Protein AF-A0A831X020-F1 (afdb_monomer_lite)

Radius of gyration: 27.7 Å; chains: 1; bounding box: 84×48×74 Å

Structure (mmCIF, N/CA/C/O backbone):
data_AF-A0A831X020-F1
#
_entry.id   AF-A0A831X020-F1
#
loop_
_atom_site.group_PDB
_atom_site.id
_atom_site.type_symbol
_atom_site.label_atom_id
_atom_site.label_alt_id
_atom_site.label_comp_id
_atom_site.label_asym_id
_atom_site.label_entity_id
_atom_site.label_seq_id
_atom_site.pdbx_PDB_ins_code
_atom_site.Cartn_x
_atom_site.Cartn_y
_atom_site.Cartn_z
_atom_site.occupancy
_atom_site.B_iso_or_equiv
_atom_site.auth_seq_id
_atom_site.auth_comp_id
_atom_site.auth_asym_id
_atom_site.auth_atom_id
_atom_site.pdbx_PDB_model_num
ATOM 1 N N . MET A 1 1 ? 15.627 27.349 -3.767 1.00 33.94 1 MET A N 1
ATOM 2 C CA . MET A 1 1 ? 16.860 27.494 -2.961 1.00 33.94 1 MET A CA 1
ATOM 3 C C . MET A 1 1 ? 17.951 26.598 -3.534 1.00 33.94 1 MET A C 1
ATOM 5 O O . MET A 1 1 ? 17.640 25.506 -3.990 1.00 33.94 1 MET A O 1
ATOM 9 N N . ALA A 1 2 ? 19.182 27.106 -3.608 1.00 33.66 2 ALA A N 1
ATOM 10 C CA . ALA A 1 2 ? 20.293 26.550 -4.383 1.00 33.66 2 ALA A CA 1
ATOM 11 C C . ALA A 1 2 ? 20.672 25.108 -3.985 1.00 33.66 2 ALA A C 1
ATOM 13 O O . ALA A 1 2 ? 20.919 24.817 -2.816 1.00 33.66 2 ALA A O 1
ATOM 14 N N . GLY A 1 3 ? 20.733 24.211 -4.975 1.00 35.84 3 GLY A N 1
ATOM 15 C CA . GLY A 1 3 ? 21.127 22.814 -4.793 1.00 35.84 3 GLY A CA 1
ATOM 16 C C . GLY A 1 3 ? 22.596 22.669 -4.391 1.00 35.84 3 GLY A C 1
ATOM 17 O O . GLY A 1 3 ? 23.482 23.310 -4.956 1.00 35.84 3 GLY A O 1
ATOM 18 N N . LEU A 1 4 ? 22.865 21.801 -3.416 1.00 38.69 4 LEU A N 1
ATOM 19 C CA . LEU A 1 4 ? 24.222 21.463 -2.989 1.00 38.69 4 LEU A CA 1
ATOM 20 C C . LEU A 1 4 ? 25.012 20.798 -4.140 1.00 38.69 4 LEU A C 1
ATOM 22 O O . LEU A 1 4 ? 24.496 19.898 -4.807 1.00 38.69 4 LEU A O 1
ATOM 26 N N . PRO A 1 5 ? 26.281 21.184 -4.376 1.00 44.09 5 PRO A N 1
ATOM 27 C CA . PRO A 1 5 ? 27.074 20.645 -5.474 1.00 44.09 5 PRO A CA 1
ATOM 28 C C . PRO A 1 5 ? 27.390 19.153 -5.281 1.00 44.09 5 PRO A C 1
ATOM 30 O O . PRO A 1 5 ? 27.723 18.695 -4.185 1.00 44.09 5 PRO A O 1
ATOM 33 N N . ARG A 1 6 ? 27.357 18.403 -6.394 1.00 44.34 6 ARG A N 1
ATOM 34 C CA . ARG A 1 6 ? 27.583 16.942 -6.522 1.00 44.34 6 ARG A CA 1
ATOM 35 C C . ARG A 1 6 ? 28.811 16.397 -5.770 1.00 44.34 6 ARG A C 1
ATOM 37 O O . ARG A 1 6 ? 28.855 15.215 -5.433 1.00 44.34 6 ARG A O 1
ATOM 44 N N . SER A 1 7 ? 29.809 17.239 -5.503 1.00 42.72 7 SER A N 1
ATOM 45 C CA . SER A 1 7 ? 31.023 16.898 -4.753 1.00 42.72 7 SER A CA 1
ATOM 46 C C . SER A 1 7 ? 30.762 16.609 -3.270 1.00 42.72 7 SER A C 1
ATOM 48 O O . SER A 1 7 ? 31.423 15.739 -2.703 1.00 42.72 7 SER A O 1
ATOM 50 N N . ARG A 1 8 ? 29.768 17.264 -2.652 1.00 47.06 8 ARG A N 1
ATOM 51 C CA . ARG A 1 8 ? 29.415 17.058 -1.236 1.00 47.06 8 ARG A CA 1
ATOM 52 C C . ARG A 1 8 ? 28.644 15.752 -1.002 1.00 47.06 8 ARG A C 1
ATOM 54 O O . ARG A 1 8 ? 28.848 15.105 0.019 1.00 47.06 8 ARG A O 1
ATOM 61 N N . PHE A 1 9 ? 27.869 15.292 -1.987 1.00 47.31 9 PHE A N 1
ATOM 62 C CA . PHE A 1 9 ? 27.127 14.024 -1.922 1.00 47.31 9 PHE A CA 1
ATOM 63 C C . PHE A 1 9 ? 28.049 12.796 -1.967 1.00 47.31 9 PHE A C 1
ATOM 65 O O . PHE A 1 9 ? 27.901 11.856 -1.190 1.00 47.31 9 PHE A O 1
ATOM 72 N N . ALA A 1 10 ? 29.070 12.827 -2.830 1.00 46.69 10 ALA A N 1
ATOM 73 C CA . ALA A 1 10 ? 30.072 11.763 -2.891 1.00 46.69 10 ALA A CA 1
ATOM 74 C C . ALA A 1 10 ? 30.892 11.658 -1.593 1.00 46.69 10 ALA A C 1
ATOM 76 O O . ALA A 1 10 ? 31.359 10.572 -1.250 1.00 46.69 10 ALA A O 1
ATOM 77 N N . LEU A 1 11 ? 31.065 12.772 -0.874 1.00 48.00 11 LEU A N 1
ATOM 78 C CA . LEU A 1 11 ? 31.743 12.806 0.418 1.00 48.00 11 LEU A CA 1
ATOM 79 C C . LEU A 1 11 ? 30.848 12.246 1.535 1.00 48.00 11 LEU A C 1
ATOM 81 O O . LEU A 1 11 ? 31.307 11.386 2.283 1.00 48.00 11 LEU A O 1
ATOM 85 N N . ALA A 1 12 ? 29.570 12.639 1.579 1.00 50.16 12 ALA A N 1
ATOM 86 C CA . ALA A 1 12 ? 28.593 12.131 2.545 1.00 50.16 12 ALA A CA 1
ATOM 87 C C . ALA A 1 12 ? 28.348 10.617 2.389 1.00 50.16 12 ALA A C 1
ATOM 89 O O . ALA A 1 12 ? 28.418 9.876 3.366 1.00 50.16 12 ALA A O 1
ATOM 90 N N . ALA A 1 13 ? 28.191 10.122 1.156 1.00 46.66 13 ALA A N 1
ATOM 91 C CA . ALA A 1 13 ? 28.043 8.690 0.879 1.00 46.66 13 ALA A CA 1
ATOM 92 C C . ALA A 1 13 ? 29.302 7.879 1.251 1.00 46.66 13 ALA A C 1
ATOM 94 O O . ALA A 1 13 ? 29.206 6.751 1.732 1.00 46.66 13 ALA A O 1
ATOM 95 N N . ARG A 1 14 ? 30.503 8.458 1.084 1.00 46.81 14 ARG A N 1
ATOM 96 C CA . ARG A 1 14 ? 31.767 7.839 1.526 1.00 46.81 14 ARG A CA 1
ATOM 97 C C . ARG A 1 14 ? 31.909 7.819 3.046 1.00 46.81 14 ARG A C 1
ATOM 99 O O . ARG A 1 14 ? 32.463 6.861 3.578 1.00 46.81 14 ARG A O 1
ATOM 106 N N . GLN A 1 15 ? 31.446 8.861 3.731 1.00 51.38 15 GLN A N 1
ATOM 107 C CA . GLN A 1 15 ? 31.464 8.938 5.192 1.00 51.38 15 GLN A CA 1
ATOM 108 C C . GLN A 1 15 ? 30.442 7.974 5.812 1.00 51.38 15 GLN A C 1
ATOM 110 O O . GLN A 1 15 ? 30.778 7.288 6.774 1.00 51.38 15 GLN A O 1
ATOM 115 N N . ALA A 1 16 ? 29.258 7.834 5.206 1.00 49.25 16 ALA A N 1
ATOM 116 C CA . ALA A 1 16 ? 28.254 6.846 5.595 1.00 49.25 16 ALA A CA 1
ATOM 117 C C . ALA A 1 16 ? 28.751 5.404 5.382 1.00 49.25 16 ALA A C 1
ATOM 119 O O . ALA A 1 16 ? 28.697 4.601 6.307 1.00 49.25 16 ALA A O 1
ATOM 120 N N . ALA A 1 17 ? 29.345 5.089 4.223 1.00 44.66 17 ALA A N 1
ATOM 121 C CA . ALA A 1 17 ? 29.892 3.753 3.948 1.00 44.66 17 ALA A CA 1
ATOM 122 C C . ALA A 1 17 ? 31.026 3.346 4.915 1.00 44.66 17 ALA A C 1
ATOM 124 O O . ALA A 1 17 ? 31.108 2.189 5.321 1.00 44.66 17 ALA A O 1
ATOM 125 N N . ARG A 1 18 ? 31.870 4.302 5.341 1.00 45.47 18 ARG A N 1
ATOM 126 C CA . ARG A 1 18 ? 32.946 4.057 6.321 1.00 45.47 18 ARG A CA 1
ATOM 127 C C . ARG A 1 18 ? 32.436 3.807 7.740 1.00 45.47 18 ARG A C 1
ATOM 129 O O . ARG A 1 18 ? 33.073 3.053 8.463 1.00 45.47 18 ARG A O 1
ATOM 136 N N . ARG A 1 19 ? 31.304 4.401 8.134 1.00 45.00 19 ARG A N 1
ATOM 137 C CA . ARG A 1 19 ? 30.692 4.178 9.458 1.00 45.00 19 ARG A CA 1
ATOM 138 C C . ARG A 1 19 ? 30.032 2.800 9.598 1.00 45.00 19 ARG A C 1
ATOM 140 O O . ARG A 1 19 ? 29.817 2.364 10.718 1.00 45.00 19 ARG A O 1
ATOM 147 N N . VAL A 1 20 ? 29.753 2.114 8.486 1.00 47.72 20 VAL A N 1
ATOM 148 C CA . VAL A 1 20 ? 29.059 0.808 8.446 1.00 47.72 20 VAL A CA 1
ATOM 149 C C . VAL A 1 20 ? 30.010 -0.342 8.049 1.00 47.72 20 VAL A C 1
ATOM 151 O O . VAL A 1 20 ? 29.573 -1.442 7.745 1.00 47.72 20 VAL A O 1
ATOM 154 N N . GLY A 1 21 ? 31.332 -0.116 8.025 1.00 32.16 21 GLY A N 1
ATOM 155 C CA . GLY A 1 21 ? 32.326 -1.175 7.772 1.00 32.16 21 GLY A CA 1
ATOM 156 C C . GLY A 1 21 ? 32.343 -1.750 6.346 1.00 32.16 21 GLY A C 1
ATOM 157 O O . GLY A 1 21 ? 33.052 -2.717 6.081 1.00 32.16 21 GLY A O 1
ATOM 158 N N . LEU A 1 22 ? 31.611 -1.156 5.400 1.00 40.34 22 LEU A N 1
ATOM 159 C CA . LEU A 1 22 ? 31.549 -1.622 4.015 1.00 40.34 22 LEU A CA 1
ATOM 160 C C . LEU A 1 22 ? 32.654 -0.960 3.180 1.00 40.34 22 LEU A C 1
ATOM 162 O O . LEU A 1 22 ? 32.617 0.244 2.908 1.00 40.34 22 LEU A O 1
ATOM 166 N N . GLN A 1 23 ? 33.638 -1.742 2.720 1.00 35.97 23 GLN A N 1
ATOM 167 C CA . GLN A 1 23 ? 34.537 -1.277 1.661 1.00 35.97 23 GLN A CA 1
ATOM 168 C C . GLN A 1 23 ? 33.764 -1.188 0.334 1.00 35.97 23 GLN A C 1
ATOM 170 O O . GLN A 1 23 ? 33.146 -2.167 -0.085 1.00 35.97 23 GLN A O 1
ATOM 175 N N . PRO A 1 24 ? 33.791 -0.045 -0.377 1.00 38.88 24 PRO A N 1
ATOM 176 C CA . PRO A 1 24 ? 33.081 0.075 -1.639 1.00 38.88 24 PRO A CA 1
ATOM 177 C C . PRO A 1 24 ? 33.785 -0.758 -2.715 1.00 38.88 24 PRO A C 1
ATOM 179 O O . PRO A 1 24 ? 34.909 -0.450 -3.122 1.00 38.88 24 PRO A O 1
ATOM 182 N N . ALA A 1 25 ? 33.098 -1.782 -3.224 1.00 36.56 25 ALA A N 1
ATOM 183 C CA . ALA A 1 25 ? 33.531 -2.502 -4.411 1.00 36.56 25 ALA A CA 1
ATOM 184 C C . ALA A 1 25 ? 33.701 -1.507 -5.577 1.00 36.56 25 ALA A C 1
ATOM 186 O O . ALA A 1 25 ? 32.773 -0.797 -5.982 1.00 36.56 25 ALA A O 1
ATOM 187 N N . ARG A 1 26 ? 34.919 -1.447 -6.126 1.00 39.69 26 ARG A N 1
ATOM 188 C CA . ARG A 1 26 ? 35.341 -0.521 -7.192 1.00 39.69 26 ARG A CA 1
ATOM 189 C C . ARG A 1 26 ? 34.506 -0.521 -8.501 1.00 39.69 26 ARG A C 1
ATOM 191 O O . ARG A 1 26 ? 34.640 0.476 -9.217 1.00 39.69 26 ARG A O 1
ATOM 198 N N . PRO A 1 27 ? 33.628 -1.493 -8.848 1.00 31.92 27 PRO A N 1
ATOM 199 C CA . PRO A 1 27 ? 32.815 -1.389 -10.068 1.00 31.92 27 PRO A CA 1
ATOM 200 C C . PRO A 1 27 ? 31.615 -0.426 -9.967 1.00 31.92 27 PRO A C 1
ATOM 202 O O . PRO A 1 27 ? 31.258 0.202 -10.965 1.00 31.92 27 PRO A O 1
ATOM 205 N N . LEU A 1 28 ? 31.022 -0.229 -8.780 1.00 32.72 28 LEU A N 1
ATOM 206 C CA . LEU A 1 28 ? 29.778 0.553 -8.612 1.00 32.72 28 LEU A CA 1
ATOM 207 C C . LEU A 1 28 ? 29.961 2.067 -8.833 1.00 32.72 28 LEU A C 1
ATOM 209 O O . LEU A 1 28 ? 29.042 2.764 -9.260 1.00 32.72 28 LEU A O 1
ATOM 213 N N . LEU A 1 29 ? 31.177 2.587 -8.646 1.00 33.75 29 LEU A N 1
ATOM 214 C CA . LEU A 1 29 ? 31.486 4.012 -8.831 1.00 33.75 29 LEU A CA 1
ATOM 215 C C . LEU A 1 29 ? 31.629 4.441 -10.304 1.00 33.75 29 LEU A C 1
ATOM 217 O O . LEU A 1 29 ? 31.673 5.642 -10.586 1.00 33.75 29 LEU A O 1
ATOM 221 N N . ARG A 1 30 ? 31.694 3.497 -11.257 1.00 31.48 30 ARG A N 1
ATOM 222 C CA . ARG A 1 30 ? 31.721 3.812 -12.699 1.00 31.48 30 ARG A CA 1
ATOM 223 C C . ARG A 1 30 ? 30.331 3.859 -13.338 1.00 31.48 30 ARG A C 1
ATOM 225 O O . ARG A 1 30 ? 30.167 4.617 -14.293 1.00 31.48 30 ARG A O 1
ATOM 232 N N . ALA A 1 31 ? 29.342 3.147 -12.794 1.00 34.34 31 ALA A N 1
ATOM 233 C CA . ALA A 1 31 ? 27.971 3.139 -13.316 1.00 34.34 31 ALA A CA 1
ATOM 234 C C . ALA A 1 31 ? 27.248 4.484 -13.101 1.00 34.34 31 ALA A C 1
ATOM 236 O O . ALA A 1 31 ? 26.560 4.971 -13.992 1.00 34.34 31 ALA A O 1
ATOM 237 N N . VAL A 1 32 ? 27.515 5.167 -11.982 1.00 36.62 32 VAL A N 1
ATOM 238 C CA . VAL A 1 32 ? 26.916 6.481 -11.666 1.00 36.62 32 VAL A CA 1
ATOM 239 C C . VAL A 1 32 ? 27.469 7.619 -12.548 1.00 36.62 32 VAL A C 1
ATOM 241 O O . VAL A 1 32 ? 26.856 8.673 -12.671 1.00 36.62 32 VAL A O 1
ATOM 244 N N . ARG A 1 33 ? 28.621 7.430 -13.213 1.00 33.16 33 ARG A N 1
ATOM 245 C CA . ARG A 1 33 ? 29.255 8.465 -14.058 1.00 33.16 33 ARG A CA 1
ATOM 246 C C . ARG A 1 33 ? 28.898 8.390 -15.547 1.00 33.16 33 ARG A C 1
ATOM 248 O O . ARG A 1 33 ? 29.342 9.256 -16.296 1.00 33.16 33 ARG A O 1
ATOM 255 N N . ARG A 1 34 ? 28.163 7.369 -16.002 1.00 31.20 34 ARG A N 1
ATOM 256 C CA . ARG A 1 34 ? 27.890 7.134 -17.435 1.00 31.20 34 ARG A CA 1
ATOM 257 C C . ARG A 1 34 ? 26.422 6.860 -17.764 1.00 31.20 34 ARG A C 1
ATOM 259 O O . ARG A 1 34 ? 26.147 6.282 -18.809 1.00 31.20 34 ARG A O 1
ATOM 266 N N . TRP A 1 35 ? 25.488 7.297 -16.924 1.00 30.70 35 TRP A N 1
ATOM 267 C CA . TRP A 1 35 ? 24.082 7.305 -17.320 1.00 30.70 35 TRP A CA 1
ATOM 268 C C . TRP A 1 35 ? 23.833 8.492 -18.261 1.00 30.70 35 TRP A C 1
ATOM 270 O O . TRP A 1 35 ? 24.069 9.633 -17.853 1.00 30.70 35 TRP A O 1
ATOM 280 N N . PRO A 1 36 ? 23.407 8.281 -19.516 1.00 28.09 36 PRO A N 1
ATOM 281 C CA . PRO A 1 36 ? 22.975 9.386 -20.348 1.00 28.09 36 PRO A CA 1
ATOM 282 C C . PRO A 1 36 ? 21.630 9.888 -19.812 1.00 28.09 36 PRO A C 1
ATOM 284 O O . PRO A 1 36 ? 20.645 9.154 -19.815 1.00 28.09 36 PRO A O 1
ATOM 287 N N . CYS A 1 37 ? 21.581 11.146 -19.365 1.00 28.05 37 CYS A N 1
ATOM 288 C CA . CYS A 1 37 ? 20.328 11.890 -19.288 1.00 28.05 37 CYS A CA 1
ATOM 289 C C . CYS A 1 37 ? 19.779 12.019 -20.713 1.00 28.05 37 CYS A C 1
ATOM 291 O O . CYS A 1 37 ? 20.114 12.963 -21.425 1.00 28.05 37 CYS A O 1
ATOM 293 N N . ARG A 1 38 ? 18.946 11.075 -21.148 1.00 26.81 38 ARG A N 1
ATOM 294 C CA . ARG A 1 38 ? 17.826 11.457 -21.999 1.00 26.81 38 ARG A CA 1
ATOM 295 C C . ARG A 1 38 ? 16.705 11.811 -21.042 1.00 26.81 38 ARG A C 1
ATOM 297 O O . ARG A 1 38 ? 16.267 10.970 -20.266 1.00 26.81 38 ARG A O 1
ATOM 304 N N . ALA A 1 39 ? 16.353 13.090 -21.031 1.00 28.16 39 ALA A N 1
ATOM 305 C CA . ALA A 1 39 ? 15.087 13.522 -20.484 1.00 28.16 39 ALA A CA 1
ATOM 306 C C . ALA A 1 39 ? 13.997 12.754 -21.241 1.00 28.16 39 ALA A C 1
ATOM 308 O O . ALA A 1 39 ? 13.921 12.865 -22.466 1.00 28.16 39 ALA A O 1
ATOM 309 N N . ASP A 1 40 ? 13.208 11.953 -20.531 1.00 30.77 40 ASP A N 1
ATOM 310 C CA . ASP A 1 40 ? 11.866 11.650 -21.012 1.00 30.77 40 ASP A CA 1
ATOM 311 C C . ASP A 1 40 ? 11.139 12.995 -21.154 1.00 30.77 40 ASP A C 1
ATOM 313 O O . ASP A 1 40 ? 11.245 13.833 -20.245 1.00 30.77 40 ASP A O 1
ATOM 317 N N . PRO A 1 41 ? 10.458 13.267 -22.279 1.00 29.00 41 PRO A N 1
ATOM 318 C CA . PRO A 1 41 ? 9.662 14.474 -22.395 1.00 29.00 41 PRO A CA 1
ATOM 319 C C . PRO A 1 41 ? 8.584 14.409 -21.312 1.00 29.00 41 PRO A C 1
ATOM 321 O O . PRO A 1 41 ? 7.824 13.445 -21.228 1.00 29.00 41 PRO A O 1
ATOM 324 N N . GLY A 1 42 ? 8.587 15.412 -20.433 1.00 27.11 42 GLY A N 1
ATOM 325 C CA . GLY A 1 42 ? 7.663 15.507 -19.313 1.00 27.11 42 GLY A CA 1
ATOM 326 C C . GLY A 1 42 ? 6.220 15.273 -19.752 1.00 27.11 42 GLY A C 1
ATOM 327 O O . GLY A 1 42 ? 5.785 15.755 -20.798 1.00 27.11 42 GLY A O 1
ATOM 328 N N . PHE A 1 43 ? 5.480 14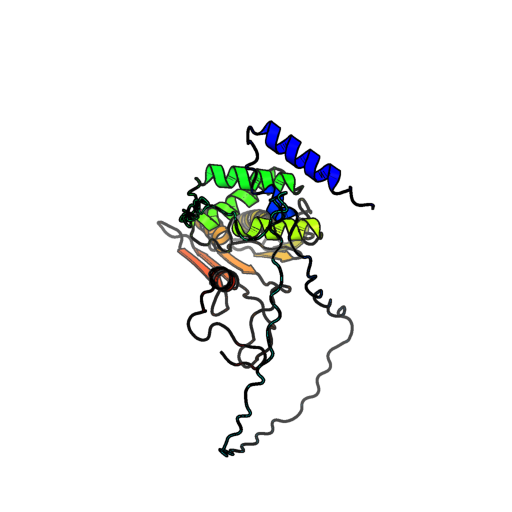.530 -18.933 1.00 30.45 43 PHE A N 1
ATOM 329 C CA . PHE A 1 43 ? 4.036 14.415 -19.076 1.00 30.45 43 PHE A CA 1
ATOM 330 C C . PHE A 1 43 ? 3.418 15.823 -19.039 1.00 30.45 43 PHE A C 1
ATOM 332 O O . PHE A 1 43 ? 3.685 16.561 -18.085 1.00 30.45 43 PHE A O 1
ATOM 339 N N . PRO A 1 44 ? 2.604 16.216 -20.034 1.00 27.95 44 PRO A N 1
ATOM 340 C CA . PRO A 1 44 ? 1.909 17.490 -19.978 1.00 27.95 44 PRO A CA 1
ATOM 341 C C . PRO A 1 44 ? 0.929 17.465 -18.803 1.00 27.95 44 PRO A C 1
ATOM 343 O O . PRO A 1 44 ? 0.116 16.546 -18.667 1.00 27.95 44 PRO A O 1
ATOM 346 N N . GLN A 1 45 ? 1.027 18.469 -17.932 1.00 30.00 45 GLN A N 1
ATOM 347 C CA . GLN A 1 45 ? -0.008 18.743 -16.943 1.00 30.00 45 GLN A CA 1
ATOM 348 C C . GLN A 1 45 ? -1.284 19.105 -17.709 1.00 30.00 45 GLN A C 1
ATOM 350 O O . GLN A 1 45 ? -1.286 20.042 -18.505 1.00 30.00 45 GLN A O 1
ATOM 355 N N . GLY A 1 46 ? -2.343 18.312 -17.531 1.00 26.89 46 GLY A N 1
ATOM 356 C CA . GLY A 1 46 ? -3.660 18.644 -18.073 1.00 26.89 46 GLY A CA 1
ATOM 357 C C . GLY A 1 46 ? -4.205 19.921 -17.419 1.00 26.89 46 GLY A C 1
ATOM 358 O O . GLY A 1 46 ? -3.830 20.208 -16.278 1.00 26.89 46 GLY A O 1
ATOM 359 N N . PRO A 1 47 ? -5.057 20.690 -18.117 1.00 26.39 47 PRO A N 1
ATOM 360 C CA . PRO A 1 47 ? -5.575 21.951 -17.604 1.00 26.39 47 PRO A CA 1
ATOM 361 C C . PRO A 1 47 ? -6.397 21.743 -16.327 1.00 26.39 47 PRO A C 1
ATOM 363 O O . PRO A 1 47 ? -7.061 20.718 -16.145 1.00 26.39 47 PRO A O 1
ATOM 366 N N . SER A 1 48 ? -6.315 22.735 -15.442 1.00 27.36 48 SER A N 1
ATOM 367 C CA . SER A 1 48 ? -7.146 22.885 -14.251 1.00 27.36 48 SER A CA 1
ATOM 368 C C . SER A 1 48 ? -8.625 22.871 -14.629 1.00 27.36 48 SER A C 1
ATOM 370 O O . SER A 1 48 ? -9.032 23.531 -15.580 1.00 27.36 48 SER A O 1
ATOM 372 N N . SER A 1 49 ? -9.415 22.112 -13.876 1.00 27.27 49 SER A N 1
ATOM 373 C CA . SER A 1 49 ? -10.863 22.024 -14.011 1.00 27.27 49 SER A CA 1
ATOM 374 C C . SER A 1 49 ? -11.535 23.321 -13.558 1.00 27.27 49 SER A C 1
ATOM 376 O O . SER A 1 49 ? -11.852 23.467 -12.384 1.00 27.27 49 SER A O 1
ATOM 378 N N . ASP A 1 50 ? -11.747 24.221 -14.501 1.00 28.28 50 ASP A N 1
ATOM 379 C CA . ASP A 1 50 ? -12.907 25.103 -14.581 1.00 28.28 50 ASP A CA 1
ATOM 380 C C . ASP A 1 50 ? -13.238 25.157 -16.072 1.00 28.28 50 ASP A C 1
ATOM 382 O O . ASP A 1 50 ? -12.316 25.325 -16.862 1.00 28.28 50 ASP A O 1
ATOM 386 N N . GLU A 1 51 ? -14.494 24.867 -16.424 1.00 28.27 51 GLU A N 1
ATOM 387 C CA . GLU A 1 51 ? -15.201 25.028 -17.716 1.00 28.27 51 GLU A CA 1
ATOM 388 C C . GLU A 1 51 ? -16.191 23.848 -17.870 1.00 28.27 51 GLU A C 1
ATOM 390 O O . GLU A 1 51 ? -15.823 22.670 -17.906 1.00 28.27 51 GLU A O 1
ATOM 395 N N . GLY A 1 52 ? -17.487 24.173 -17.850 1.00 25.55 52 GLY A N 1
ATOM 396 C CA . GLY A 1 52 ? -18.600 23.236 -17.720 1.00 25.55 52 GLY A CA 1
ATOM 397 C C . GLY A 1 52 ? -18.840 22.358 -18.951 1.00 25.55 52 GLY A C 1
ATOM 398 O O . GLY A 1 52 ? -18.851 22.824 -20.088 1.00 25.55 52 GLY A O 1
ATOM 399 N N . LEU A 1 53 ? -19.116 21.071 -18.714 1.00 25.73 53 LEU A N 1
ATOM 400 C CA . LEU A 1 53 ? -19.616 20.163 -19.743 1.00 25.73 53 LEU A CA 1
ATOM 401 C C . LEU A 1 53 ? -21.085 20.470 -20.062 1.00 25.73 53 LEU A C 1
ATOM 403 O O . LEU A 1 53 ? -21.973 20.212 -19.251 1.00 25.73 53 LEU A O 1
ATOM 407 N N . SER A 1 54 ? -21.337 20.926 -21.286 1.00 23.67 54 SER A N 1
ATOM 408 C CA . SER A 1 54 ? -22.623 20.767 -21.965 1.00 23.67 54 SER A CA 1
ATOM 409 C C . SER A 1 54 ? -22.447 19.756 -23.103 1.00 23.67 54 SER A C 1
ATOM 411 O O . SER A 1 54 ? -21.515 19.849 -23.898 1.00 23.67 54 SER A O 1
ATOM 413 N N . VAL A 1 55 ? -23.307 18.737 -23.142 1.00 26.25 55 VAL A N 1
ATOM 414 C CA . VAL A 1 55 ? -23.323 17.690 -24.177 1.00 26.25 55 VAL A CA 1
ATOM 415 C C . VAL A 1 55 ? -24.593 17.871 -25.004 1.00 26.25 55 VAL A C 1
ATOM 417 O O . VAL A 1 55 ? -25.673 17.851 -24.411 1.00 26.25 55 VAL A O 1
ATOM 420 N N . PRO A 1 56 ? -24.530 17.982 -26.343 1.00 27.28 56 PRO A N 1
ATOM 421 C CA . PRO A 1 56 ? -25.697 17.762 -27.175 1.00 27.28 56 PRO A CA 1
ATOM 422 C C . PRO A 1 56 ? -25.741 16.317 -27.687 1.00 27.28 56 PRO A C 1
ATOM 424 O O . PRO A 1 56 ? -24.741 15.734 -28.107 1.00 27.28 56 PRO A O 1
ATOM 427 N N . ALA A 1 57 ? -26.945 15.751 -27.640 1.00 24.69 57 ALA A 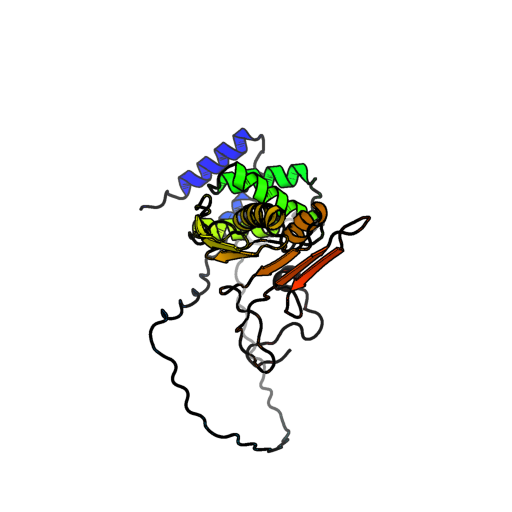N 1
ATOM 428 C CA . ALA A 1 57 ? -27.306 14.460 -28.205 1.00 24.69 57 ALA A CA 1
ATOM 429 C C . ALA A 1 57 ? -27.282 14.499 -29.744 1.00 24.69 57 ALA A C 1
ATOM 431 O O . ALA A 1 57 ? -27.738 15.471 -30.345 1.00 24.69 57 ALA A O 1
ATOM 432 N N . GLY A 1 58 ? -26.816 13.425 -30.390 1.00 25.02 58 GLY A N 1
ATOM 433 C CA . GLY A 1 58 ? -26.843 13.342 -31.851 1.00 25.02 58 GLY A CA 1
ATOM 434 C C . GLY A 1 58 ? -26.369 12.017 -32.446 1.00 25.02 58 GLY A C 1
ATOM 435 O O . GLY A 1 58 ? -25.185 11.829 -32.674 1.00 25.02 58 GLY A O 1
ATOM 436 N N . ALA A 1 59 ? -27.348 11.158 -32.739 1.00 25.23 59 ALA A N 1
ATOM 437 C CA . ALA A 1 59 ? -27.443 10.216 -33.860 1.00 25.23 59 ALA A CA 1
ATOM 438 C C . ALA A 1 59 ? -26.310 9.201 -34.139 1.00 25.23 59 ALA A C 1
ATOM 440 O O . ALA A 1 59 ? -25.283 9.479 -34.752 1.00 25.23 59 ALA A O 1
ATOM 441 N N . VAL A 1 60 ? -26.654 7.947 -33.843 1.00 25.42 60 VAL A N 1
ATOM 442 C CA . VAL A 1 60 ? -26.145 6.717 -34.460 1.00 25.42 60 VAL A CA 1
ATOM 443 C C . VAL A 1 60 ? -26.240 6.795 -35.991 1.00 25.42 60 VAL A C 1
ATOM 445 O O . VAL A 1 60 ? -27.320 7.033 -36.531 1.00 25.42 60 VAL A O 1
ATOM 448 N N . ARG A 1 61 ? -25.140 6.494 -36.693 1.00 24.47 61 ARG A N 1
ATOM 449 C CA . ARG A 1 61 ? -25.174 5.980 -38.070 1.00 24.47 61 ARG A CA 1
ATOM 450 C C . ARG A 1 61 ? -24.185 4.832 -38.237 1.00 24.47 61 ARG A C 1
ATOM 452 O O . ARG A 1 61 ? -22.983 4.983 -38.055 1.00 24.47 61 ARG A O 1
ATOM 459 N N . THR A 1 62 ? -24.744 3.684 -38.585 1.00 26.16 62 THR A N 1
ATOM 460 C CA . THR A 1 62 ? -24.081 2.493 -39.106 1.00 26.16 62 THR A CA 1
ATOM 461 C C . THR A 1 62 ? -23.741 2.694 -40.580 1.00 26.16 62 THR A C 1
ATOM 463 O O . THR A 1 62 ? -24.646 2.975 -41.361 1.00 26.16 62 THR A O 1
ATOM 466 N N . GLU A 1 63 ? -22.496 2.445 -40.984 1.00 27.11 63 GLU A N 1
ATOM 467 C CA . GLU A 1 63 ? -22.184 2.084 -42.370 1.00 27.11 63 GLU A CA 1
ATOM 468 C C . GLU A 1 63 ? -21.225 0.891 -42.403 1.00 27.11 63 GLU A C 1
ATOM 470 O O . GLU A 1 63 ? -20.075 0.951 -41.977 1.00 27.11 63 GLU A O 1
ATOM 475 N N . GLN A 1 64 ? -21.756 -0.217 -42.919 1.00 25.31 64 GLN A N 1
ATOM 476 C CA . GLN A 1 64 ? -21.007 -1.334 -43.470 1.00 25.31 64 GLN A CA 1
ATOM 477 C C . GLN A 1 64 ? -20.397 -0.900 -44.804 1.00 25.31 64 GLN A C 1
ATOM 479 O O . GLN A 1 64 ? -21.154 -0.495 -45.683 1.00 25.31 64 GLN A O 1
ATOM 484 N N . ARG A 1 65 ? -19.091 -1.100 -45.015 1.00 28.22 65 ARG A N 1
ATOM 485 C CA . ARG A 1 65 ? -18.546 -1.438 -46.343 1.00 28.22 65 ARG A CA 1
ATOM 486 C C . ARG A 1 65 ? -17.340 -2.360 -46.210 1.00 28.22 65 ARG A C 1
ATOM 488 O O . ARG A 1 65 ? -16.327 -2.003 -45.621 1.00 28.22 65 ARG A O 1
ATOM 495 N N . GLY A 1 66 ? -17.490 -3.554 -46.780 1.00 22.55 66 GLY A N 1
ATOM 496 C CA . GLY A 1 66 ? -16.387 -4.439 -47.123 1.00 22.55 66 GLY A CA 1
ATOM 497 C C . GLY A 1 66 ? -15.604 -3.924 -48.331 1.00 22.55 66 GLY A C 1
ATOM 498 O O . GLY A 1 66 ? -16.086 -3.097 -49.105 1.00 22.55 66 GLY A O 1
ATOM 499 N N . GLY A 1 67 ? -14.395 -4.451 -48.488 1.00 25.17 67 GLY A N 1
ATOM 500 C CA . GLY A 1 67 ? -13.540 -4.192 -49.639 1.00 25.17 67 GLY A CA 1
ATOM 501 C C . GLY A 1 67 ? -12.149 -4.769 -49.423 1.00 25.17 67 GLY A C 1
ATOM 502 O O . GLY A 1 67 ? -11.259 -4.080 -48.939 1.00 25.17 67 GLY A O 1
ATOM 503 N N . ALA A 1 68 ? -11.977 -6.043 -49.768 1.00 25.30 68 ALA A N 1
ATOM 504 C CA . ALA A 1 68 ? -10.669 -6.646 -49.981 1.00 25.30 68 ALA A CA 1
ATOM 505 C C . ALA A 1 68 ? -10.155 -6.245 -51.370 1.00 25.30 68 ALA A C 1
ATOM 507 O O . ALA A 1 68 ? -10.884 -6.430 -52.342 1.00 25.30 68 ALA A O 1
ATOM 508 N N . VAL A 1 69 ? -8.909 -5.772 -51.474 1.00 29.23 69 VAL A N 1
ATOM 509 C CA . VAL A 1 69 ? -8.107 -5.851 -52.706 1.00 29.23 69 VAL A CA 1
ATOM 510 C C . VAL A 1 69 ? -6.638 -6.071 -52.336 1.00 29.23 69 VAL A C 1
ATOM 512 O O . VAL A 1 69 ? -6.099 -5.460 -51.416 1.00 29.23 69 VAL A O 1
ATOM 515 N N . SER A 1 70 ? -6.041 -7.009 -53.059 1.00 24.33 70 SER A N 1
ATOM 516 C CA . SER A 1 70 ? -4.693 -7.559 -52.989 1.00 24.33 70 SER A CA 1
ATOM 517 C C . SER A 1 70 ? -3.681 -6.831 -53.888 1.00 24.33 70 SER A C 1
ATOM 519 O O . SER A 1 70 ? -4.058 -6.061 -54.765 1.00 24.33 70 SER A O 1
ATOM 521 N N . HIS A 1 71 ? -2.413 -7.249 -53.731 1.00 25.25 71 HIS A N 1
ATOM 522 C CA . HIS A 1 71 ? -1.246 -7.083 -54.622 1.00 25.25 71 HIS A CA 1
ATOM 523 C C . HIS A 1 71 ? -0.496 -5.748 -54.517 1.00 25.25 71 HIS A C 1
ATOM 525 O O . HIS A 1 71 ? -1.092 -4.703 -54.324 1.00 25.25 71 HIS A O 1
ATOM 531 N N . ALA A 1 72 ? 0.821 -5.661 -54.694 1.00 24.52 72 ALA A N 1
ATOM 532 C CA . ALA A 1 72 ? 1.950 -6.589 -54.744 1.00 24.52 72 ALA A CA 1
ATOM 533 C C . ALA A 1 72 ? 3.205 -5.701 -54.892 1.00 24.52 72 ALA A C 1
ATOM 535 O O . ALA A 1 72 ? 3.115 -4.625 -55.468 1.00 24.52 72 ALA A O 1
ATOM 536 N N . GLY A 1 73 ? 4.351 -6.188 -54.407 1.00 22.53 73 GLY A N 1
ATOM 537 C CA . GLY A 1 73 ? 5.694 -5.991 -54.974 1.00 22.53 73 GLY A CA 1
ATOM 538 C C . GLY A 1 73 ? 6.228 -4.579 -55.260 1.00 22.53 73 GLY A C 1
ATOM 539 O O . GLY A 1 73 ? 5.810 -3.928 -56.203 1.00 22.53 73 GLY A O 1
ATOM 540 N N . ALA A 1 74 ? 7.325 -4.221 -54.587 1.00 27.64 74 ALA A N 1
ATOM 541 C CA . ALA A 1 74 ? 8.557 -3.812 -55.273 1.00 27.64 74 ALA A CA 1
ATOM 542 C C . ALA A 1 74 ? 9.727 -3.778 -54.279 1.00 27.64 74 ALA A C 1
ATOM 544 O O . ALA A 1 74 ? 9.793 -2.937 -53.384 1.00 27.64 74 ALA A O 1
ATOM 545 N N . ALA A 1 75 ? 10.653 -4.716 -54.457 1.00 26.08 75 ALA A N 1
ATOM 546 C CA . ALA A 1 75 ? 12.004 -4.649 -53.926 1.00 26.08 75 ALA A CA 1
ATOM 547 C C . ALA A 1 75 ? 12.842 -3.673 -54.770 1.00 26.08 75 ALA A C 1
ATOM 549 O O . ALA A 1 75 ? 12.668 -3.613 -55.983 1.00 26.08 75 ALA A O 1
ATOM 550 N N . ASN A 1 76 ? 13.787 -2.969 -54.145 1.00 28.83 76 ASN A N 1
ATOM 551 C CA . ASN A 1 76 ? 14.914 -2.334 -54.830 1.00 28.83 76 ASN A CA 1
ATOM 552 C C . ASN A 1 76 ? 16.187 -2.451 -53.966 1.00 28.83 76 ASN A C 1
ATOM 554 O O . ASN A 1 76 ? 16.081 -2.648 -52.752 1.00 28.83 76 ASN A O 1
ATOM 558 N N . PRO A 1 77 ? 17.383 -2.427 -54.581 1.00 31.11 77 PRO A N 1
ATOM 559 C CA . PRO A 1 77 ? 18.509 -3.247 -54.166 1.00 31.11 77 PRO A CA 1
ATOM 560 C C . PRO A 1 77 ? 19.575 -2.504 -53.354 1.00 31.11 77 PRO A C 1
ATOM 562 O O . PRO A 1 77 ? 19.610 -1.282 -53.248 1.00 31.11 77 PRO A O 1
ATOM 565 N N . MET A 1 78 ? 20.459 -3.330 -52.796 1.00 26.28 78 MET A N 1
ATOM 566 C CA . MET A 1 78 ? 21.684 -3.016 -52.068 1.00 26.28 78 MET A CA 1
ATOM 567 C C . MET A 1 78 ? 22.538 -1.904 -52.695 1.00 26.28 78 MET A C 1
ATOM 569 O O . MET A 1 78 ? 23.044 -2.054 -53.804 1.00 26.28 78 MET A O 1
ATOM 573 N N . GLU A 1 79 ? 22.855 -0.881 -51.898 1.00 30.94 79 GLU A N 1
ATOM 574 C CA . GLU A 1 79 ? 24.047 -0.052 -52.092 1.00 30.94 79 GLU A CA 1
ATOM 575 C C . GLU A 1 79 ? 25.202 -0.565 -51.220 1.00 30.94 79 GLU A C 1
ATOM 577 O O . GLU A 1 79 ? 25.201 -0.499 -49.986 1.00 30.94 79 GLU A O 1
ATOM 582 N N . THR A 1 80 ? 26.235 -1.075 -51.886 1.00 32.94 80 THR A N 1
ATOM 583 C CA . THR A 1 80 ? 27.516 -1.470 -51.302 1.00 32.94 80 THR A CA 1
ATOM 584 C C . THR A 1 80 ? 28.374 -0.239 -50.993 1.00 32.94 80 THR A C 1
ATOM 586 O O . THR A 1 80 ? 29.227 0.168 -51.782 1.00 32.94 80 THR A O 1
ATOM 589 N N . GLY A 1 81 ? 28.179 0.349 -49.813 1.00 30.11 81 GLY A N 1
ATOM 590 C CA . GLY A 1 81 ? 29.052 1.389 -49.265 1.00 30.11 81 GLY A CA 1
ATOM 591 C C . GLY A 1 81 ? 30.299 0.803 -48.589 1.00 30.11 81 GLY A C 1
ATOM 592 O O . GLY A 1 81 ? 30.217 0.182 -47.527 1.00 30.11 81 GLY A O 1
ATOM 593 N N . ARG A 1 82 ? 31.478 1.031 -49.184 1.00 32.31 82 ARG A N 1
ATOM 594 C CA . ARG A 1 82 ? 32.805 0.689 -48.633 1.00 32.31 82 ARG A CA 1
ATOM 595 C C . ARG A 1 82 ? 32.968 1.230 -47.202 1.00 32.31 82 ARG A C 1
ATOM 597 O O . ARG A 1 82 ? 33.135 2.431 -46.988 1.00 32.31 82 ARG A O 1
ATOM 604 N N . ARG A 1 83 ? 32.980 0.339 -46.204 1.00 31.50 83 ARG A N 1
ATOM 605 C CA . ARG A 1 83 ? 33.274 0.682 -44.802 1.00 31.50 83 ARG A CA 1
ATOM 606 C C . ARG A 1 83 ? 34.754 1.047 -44.656 1.00 31.50 83 ARG A C 1
ATOM 608 O O . ARG A 1 83 ? 35.620 0.179 -44.694 1.00 31.50 83 ARG A O 1
ATOM 615 N N . ARG A 1 84 ? 35.059 2.331 -44.442 1.00 33.31 84 ARG A N 1
ATOM 616 C CA . ARG A 1 84 ? 36.383 2.765 -43.962 1.00 33.31 84 ARG A CA 1
ATOM 617 C C . ARG A 1 84 ? 36.635 2.165 -42.574 1.00 33.31 84 ARG A C 1
ATOM 619 O O . ARG A 1 84 ? 35.844 2.381 -41.656 1.00 33.31 84 ARG A O 1
ATOM 626 N N . ALA A 1 85 ? 37.744 1.441 -42.421 1.00 32.75 85 ALA A N 1
ATOM 627 C CA . ALA A 1 85 ? 38.197 0.891 -41.148 1.00 32.75 85 ALA A CA 1
ATOM 628 C C . ALA A 1 85 ? 38.372 2.016 -40.110 1.00 32.75 85 ALA A C 1
ATOM 630 O O . ALA A 1 85 ? 39.279 2.846 -40.204 1.00 32.75 85 ALA A O 1
ATOM 631 N N . ARG A 1 86 ? 37.484 2.068 -39.111 1.00 31.48 86 ARG A N 1
ATOM 632 C CA . ARG A 1 86 ? 37.640 2.961 -37.959 1.00 31.48 86 ARG A CA 1
ATOM 633 C C . ARG A 1 86 ? 38.700 2.369 -37.035 1.00 31.48 86 ARG A C 1
ATOM 635 O O . ARG A 1 86 ? 38.518 1.285 -36.491 1.00 31.48 86 ARG A O 1
ATOM 642 N N . ARG A 1 87 ? 39.804 3.096 -36.844 1.00 31.58 87 ARG A N 1
ATOM 643 C CA . ARG A 1 87 ? 40.830 2.776 -35.843 1.00 31.58 87 ARG A CA 1
ATOM 644 C C . ARG A 1 87 ? 40.199 2.803 -34.449 1.00 31.58 87 ARG A C 1
ATOM 646 O O . ARG A 1 87 ? 39.813 3.866 -33.967 1.00 31.58 87 ARG A O 1
ATOM 653 N N . VAL A 1 88 ? 40.116 1.653 -33.788 1.00 34.88 88 VAL A N 1
ATOM 654 C CA . VAL A 1 88 ? 39.729 1.572 -32.375 1.00 34.88 88 VAL A CA 1
ATOM 655 C C . VAL A 1 88 ? 40.978 1.830 -31.536 1.00 34.88 88 VAL A C 1
ATOM 657 O O . VAL A 1 88 ? 41.885 1.008 -31.473 1.00 34.88 88 VAL A O 1
ATOM 660 N N . HIS A 1 89 ? 41.055 3.005 -30.914 1.00 36.06 89 HIS A N 1
ATOM 661 C CA . HIS A 1 89 ? 42.079 3.294 -29.911 1.00 36.06 89 HIS A CA 1
ATOM 662 C C . HIS A 1 89 ? 41.721 2.592 -28.596 1.00 36.06 89 HIS A C 1
ATOM 664 O O . HIS A 1 89 ? 40.757 2.967 -27.924 1.00 36.06 89 HIS A O 1
ATOM 670 N N . CYS A 1 90 ? 42.522 1.605 -28.195 1.00 34.34 90 CYS A N 1
ATOM 671 C CA . CYS A 1 90 ? 42.480 1.064 -26.841 1.00 34.34 90 CYS A CA 1
ATOM 672 C C . CYS A 1 90 ? 43.017 2.135 -25.874 1.00 34.34 90 CYS A C 1
ATOM 674 O O . CYS A 1 90 ? 44.212 2.430 -25.864 1.00 34.34 90 CYS A O 1
ATOM 676 N N . ARG A 1 91 ? 42.138 2.750 -25.067 1.00 43.03 91 ARG A N 1
ATOM 677 C CA . ARG A 1 91 ? 42.460 3.842 -24.115 1.00 43.03 91 ARG A CA 1
ATOM 678 C C . ARG A 1 91 ? 43.292 3.394 -22.893 1.00 43.03 91 ARG A C 1
ATOM 680 O O . ARG A 1 91 ? 43.086 3.897 -21.792 1.00 43.03 91 ARG A O 1
ATOM 687 N N . GLY A 1 92 ? 44.221 2.458 -23.068 1.00 42.25 92 GLY A N 1
ATOM 688 C CA . GLY A 1 92 ? 45.068 1.936 -21.992 1.00 42.25 92 GLY A CA 1
ATOM 689 C C . GLY A 1 92 ? 46.494 1.554 -22.390 1.00 42.25 92 GLY A C 1
ATOM 690 O O . GLY A 1 92 ? 47.303 1.325 -21.500 1.00 42.25 92 GLY A O 1
ATOM 691 N N . CYS A 1 93 ? 46.842 1.515 -23.681 1.00 41.41 93 CYS A N 1
ATOM 692 C CA . CYS A 1 93 ? 48.162 1.057 -24.122 1.00 41.41 93 CYS A CA 1
ATOM 693 C C . CYS A 1 93 ? 48.982 2.222 -24.701 1.00 41.41 93 CYS A C 1
ATOM 695 O O . CYS A 1 93 ? 48.728 2.675 -25.814 1.00 41.41 93 CYS A O 1
ATOM 697 N N . ARG A 1 94 ? 49.961 2.733 -23.940 1.00 40.47 94 ARG A N 1
ATOM 698 C CA . ARG A 1 94 ? 50.961 3.701 -24.431 1.00 40.47 94 ARG A CA 1
ATOM 699 C C . ARG A 1 94 ? 52.139 2.962 -25.076 1.00 40.47 94 ARG A C 1
ATOM 701 O O . ARG A 1 94 ? 53.227 2.938 -24.511 1.00 40.47 94 ARG A O 1
ATOM 708 N N . ARG A 1 95 ? 51.941 2.342 -26.239 1.00 40.53 95 ARG A N 1
ATOM 709 C CA . ARG A 1 95 ? 53.060 1.884 -27.080 1.00 40.53 95 ARG A CA 1
ATOM 710 C C . ARG A 1 95 ? 52.787 2.226 -28.539 1.00 40.53 95 ARG A C 1
ATOM 712 O O . ARG A 1 95 ? 51.838 1.731 -29.136 1.00 40.53 95 ARG A O 1
ATOM 719 N N . THR A 1 96 ? 53.620 3.098 -29.095 1.00 39.44 96 THR A N 1
ATOM 720 C CA . THR A 1 96 ? 53.732 3.355 -30.532 1.00 39.44 96 THR A CA 1
ATOM 721 C C . THR A 1 96 ? 54.790 2.411 -31.095 1.00 39.44 96 THR A C 1
ATOM 723 O O . THR A 1 96 ? 55.961 2.544 -30.753 1.00 39.44 96 THR A O 1
ATOM 726 N N . GLY A 1 97 ? 54.392 1.456 -31.934 1.00 39.12 97 GLY A N 1
ATOM 727 C CA . GLY A 1 97 ? 55.296 0.526 -32.617 1.00 39.12 97 GLY A CA 1
ATOM 728 C C . GLY A 1 97 ? 54.663 -0.002 -33.906 1.00 39.12 97 GLY A C 1
ATOM 729 O O . GLY A 1 97 ? 53.436 -0.066 -34.004 1.00 39.12 97 GLY A O 1
ATOM 730 N N . ARG A 1 98 ? 55.488 -0.304 -34.919 1.00 37.84 98 ARG A N 1
ATOM 731 C CA . ARG A 1 98 ? 55.043 -0.829 -36.223 1.00 37.84 98 ARG A CA 1
ATOM 732 C C . ARG A 1 98 ? 54.466 -2.242 -36.071 1.00 37.84 98 ARG A C 1
ATOM 734 O O . ARG A 1 98 ? 54.868 -2.999 -35.199 1.00 37.84 98 ARG A O 1
ATOM 741 N N . LEU A 1 99 ? 53.535 -2.574 -36.964 1.00 40.69 99 LEU A N 1
ATOM 742 C CA . LEU A 1 99 ? 52.666 -3.762 -36.987 1.00 40.69 99 LEU A CA 1
ATOM 743 C C . LEU A 1 99 ? 53.359 -5.143 -37.077 1.00 40.69 99 LEU A C 1
ATOM 745 O O . LEU A 1 99 ? 52.654 -6.130 -37.251 1.00 40.69 99 LEU A O 1
ATOM 749 N N . ALA A 1 100 ? 54.685 -5.242 -36.959 1.00 41.59 100 ALA A N 1
ATOM 750 C CA . ALA A 1 100 ? 55.423 -6.491 -37.181 1.00 41.59 100 ALA A CA 1
ATOM 751 C C . ALA A 1 100 ? 55.927 -7.201 -35.903 1.00 41.59 100 ALA A C 1
ATOM 753 O O . ALA A 1 100 ? 56.285 -8.366 -35.995 1.00 41.59 100 ALA A O 1
ATOM 754 N N . ASP A 1 101 ? 55.888 -6.569 -34.721 1.00 39.28 101 ASP A N 1
ATOM 755 C CA . ASP A 1 101 ? 56.508 -7.113 -33.487 1.00 39.28 101 ASP A CA 1
ATOM 756 C C . ASP A 1 101 ? 55.523 -7.397 -32.332 1.00 39.28 101 ASP A C 1
ATOM 758 O O . ASP A 1 101 ? 55.865 -7.301 -31.151 1.00 39.28 101 ASP A O 1
ATOM 762 N N . VAL A 1 102 ? 54.267 -7.747 -32.625 1.00 41.22 102 VAL A N 1
ATOM 763 C CA . VAL A 1 102 ? 53.308 -8.134 -31.573 1.00 41.22 102 VAL A CA 1
ATOM 764 C C . VAL A 1 102 ? 53.308 -9.656 -31.408 1.00 41.22 102 VAL A C 1
ATOM 766 O O . VAL A 1 102 ? 52.595 -10.361 -32.115 1.00 41.22 102 VAL A O 1
ATOM 769 N N . GLN A 1 103 ? 54.097 -10.168 -30.458 1.00 41.72 103 GLN A N 1
ATOM 770 C CA . GLN A 1 103 ? 53.987 -11.557 -29.990 1.00 41.72 103 GLN A CA 1
ATOM 771 C C . GLN A 1 103 ? 52.571 -11.844 -29.437 1.00 41.72 103 GLN A C 1
ATOM 773 O O . GLN A 1 103 ? 51.992 -10.984 -28.759 1.00 41.72 103 GLN A O 1
ATOM 778 N N . PRO A 1 104 ? 51.997 -13.042 -29.670 1.00 42.75 104 PRO A N 1
ATOM 779 C CA . PRO A 1 104 ? 50.639 -13.370 -29.265 1.00 42.75 104 PRO A CA 1
ATOM 780 C C . PRO A 1 104 ? 50.642 -13.851 -27.812 1.00 42.75 104 PRO A C 1
ATOM 782 O O . PRO A 1 104 ? 50.667 -15.042 -27.528 1.00 42.75 104 PRO A O 1
ATOM 785 N N . ALA A 1 105 ? 50.618 -12.921 -26.865 1.00 43.84 105 ALA A N 1
ATOM 786 C CA . ALA A 1 105 ? 50.368 -13.248 -25.465 1.00 43.84 105 ALA A CA 1
ATOM 787 C C . ALA A 1 105 ? 49.422 -12.215 -24.854 1.00 43.84 105 ALA A C 1
ATOM 789 O O . ALA A 1 105 ? 49.771 -11.456 -23.954 1.00 43.84 105 ALA A O 1
ATOM 790 N N . CYS A 1 106 ? 48.196 -12.169 -25.374 1.00 33.16 106 CYS A N 1
ATOM 791 C CA . CYS A 1 106 ? 47.077 -11.632 -24.618 1.00 33.16 106 CYS A CA 1
ATOM 792 C C . CYS A 1 106 ? 46.252 -12.834 -24.156 1.00 33.16 106 CYS A C 1
ATOM 794 O O . CYS A 1 106 ? 45.554 -13.424 -24.984 1.00 33.16 106 CYS A O 1
ATOM 796 N N . PRO A 1 107 ? 46.338 -13.246 -22.878 1.00 42.97 107 PRO A N 1
ATOM 797 C CA . PRO A 1 107 ? 45.371 -14.178 -22.342 1.00 42.97 107 PRO A CA 1
ATOM 798 C C . PRO A 1 107 ? 44.044 -13.423 -22.314 1.00 42.97 107 PRO A C 1
ATOM 800 O O . PRO A 1 107 ? 43.765 -12.634 -21.410 1.00 42.97 107 PRO A O 1
ATOM 803 N N . LEU A 1 108 ? 43.239 -13.627 -23.355 1.00 40.88 108 LEU A N 1
ATOM 804 C CA . LEU A 1 108 ? 41.804 -13.435 -23.284 1.00 40.88 108 LEU A CA 1
ATOM 805 C C . LEU A 1 108 ? 41.320 -14.436 -22.241 1.00 40.88 108 LEU A C 1
ATOM 807 O O . LEU A 1 108 ? 40.931 -15.551 -22.566 1.00 40.88 108 LEU A O 1
ATOM 811 N N . VAL A 1 109 ? 41.407 -14.049 -20.968 1.00 39.88 109 VAL A N 1
ATOM 812 C CA . VAL A 1 109 ? 40.596 -14.655 -19.925 1.00 39.88 109 VAL A CA 1
ATOM 813 C C . VAL A 1 109 ? 39.174 -14.500 -20.451 1.00 39.88 109 VAL A C 1
ATOM 815 O O . VAL A 1 109 ? 38.741 -13.352 -20.626 1.00 39.88 109 VAL A O 1
ATOM 818 N N . PRO A 1 110 ? 38.461 -15.588 -20.794 1.00 41.66 110 PRO A N 1
ATOM 819 C CA . PRO A 1 110 ? 37.051 -15.450 -21.072 1.00 41.66 110 PRO A CA 1
ATOM 820 C C . PRO A 1 110 ? 36.491 -14.833 -19.797 1.00 41.66 110 PRO A C 1
ATOM 822 O O . PRO A 1 110 ? 36.670 -15.380 -18.707 1.00 41.66 110 PRO A O 1
ATOM 825 N N . LEU A 1 111 ? 35.907 -13.639 -19.909 1.00 42.75 111 LEU A N 1
ATOM 826 C CA . LEU A 1 111 ? 35.022 -13.137 -18.875 1.00 42.75 111 LEU A CA 1
ATOM 827 C C . LEU A 1 111 ? 33.927 -14.190 -18.797 1.00 42.75 111 LEU A C 1
ATOM 829 O O . LEU A 1 111 ? 32.981 -14.161 -19.581 1.00 42.75 111 LEU A O 1
ATOM 833 N N . SER A 1 112 ? 34.134 -15.169 -17.912 1.00 46.84 112 SER A N 1
ATOM 834 C CA . SER A 1 112 ? 33.097 -16.041 -17.410 1.00 46.84 112 SER A CA 1
ATOM 835 C C . SER A 1 112 ? 31.944 -15.100 -17.142 1.00 46.84 112 SER A C 1
ATOM 837 O O . SER A 1 112 ? 32.088 -14.135 -16.379 1.00 46.84 112 SER A O 1
ATOM 839 N N . VAL A 1 113 ? 30.860 -15.290 -17.890 1.00 50.25 113 VAL A N 1
ATOM 840 C CA . VAL A 1 113 ? 29.588 -14.664 -17.581 1.00 50.25 113 VAL A CA 1
ATOM 841 C C . VAL A 1 113 ? 29.265 -15.249 -16.223 1.00 50.25 113 VAL A C 1
ATOM 843 O O . VAL A 1 113 ? 28.729 -16.348 -16.140 1.00 50.25 113 VAL A O 1
ATOM 846 N N . ALA A 1 114 ? 29.748 -14.588 -15.168 1.00 53.16 114 ALA A N 1
ATOM 847 C CA . ALA A 1 114 ? 29.502 -14.992 -13.807 1.00 53.16 114 ALA A CA 1
ATOM 848 C C . ALA A 1 114 ? 27.989 -15.072 -13.733 1.00 53.16 114 ALA A C 1
ATOM 850 O O . ALA A 1 114 ? 27.309 -14.054 -13.885 1.00 53.16 114 ALA A O 1
ATOM 851 N N . THR A 1 115 ? 27.478 -16.297 -13.642 1.00 55.38 115 THR A N 1
ATOM 852 C CA . THR A 1 115 ? 26.071 -16.569 -13.417 1.00 55.38 115 THR A CA 1
ATOM 853 C C . THR A 1 115 ? 25.720 -15.753 -12.196 1.00 55.38 115 THR A C 1
ATOM 855 O O . THR A 1 115 ? 26.193 -16.045 -11.098 1.00 55.38 115 THR A O 1
ATOM 858 N N . PHE A 1 116 ? 25.022 -14.642 -12.418 1.00 59.41 116 PHE A N 1
ATOM 859 C CA . PHE A 1 116 ? 24.694 -13.704 -11.366 1.00 59.41 116 PHE A CA 1
ATOM 860 C C . PHE A 1 116 ? 23.647 -14.408 -10.514 1.00 59.41 116 PHE A C 1
ATOM 862 O O . PHE A 1 116 ? 22.457 -14.383 -10.818 1.00 59.41 116 PHE A O 1
ATOM 869 N N . THR A 1 117 ? 24.102 -15.151 -9.510 1.00 71.31 117 THR A N 1
ATOM 870 C CA . THR A 1 117 ? 23.219 -15.792 -8.547 1.00 71.31 117 THR A CA 1
ATOM 871 C C . THR A 1 117 ? 22.525 -14.674 -7.795 1.00 71.31 117 THR A C 1
ATOM 873 O O . THR A 1 117 ? 23.187 -13.848 -7.162 1.00 71.31 117 THR A O 1
ATOM 876 N N . MET A 1 118 ? 21.200 -14.615 -7.912 1.00 77.88 118 MET A N 1
ATOM 877 C CA . MET A 1 118 ? 20.401 -13.650 -7.168 1.00 77.88 118 MET A CA 1
ATOM 878 C C . MET A 1 118 ? 20.687 -13.842 -5.673 1.00 77.88 118 MET A C 1
ATOM 880 O O . MET A 1 118 ? 20.514 -14.958 -5.178 1.00 77.88 118 MET A O 1
ATOM 884 N N . PRO A 1 119 ? 21.174 -12.809 -4.962 1.00 88.00 119 PRO A N 1
ATOM 885 C CA . PRO A 1 119 ? 21.491 -12.950 -3.551 1.00 88.00 119 PRO A CA 1
ATOM 886 C C . PRO A 1 119 ? 20.208 -13.234 -2.770 1.00 88.00 119 PRO A C 1
ATOM 888 O O . PRO A 1 119 ? 19.193 -12.567 -2.972 1.00 88.00 119 PRO A O 1
ATOM 891 N N . VAL A 1 120 ? 20.270 -14.208 -1.864 1.00 92.12 120 VAL A N 1
ATOM 892 C CA . VAL A 1 120 ? 19.212 -14.450 -0.883 1.00 92.12 120 VAL A CA 1
ATOM 893 C C . VAL A 1 120 ? 19.531 -13.612 0.348 1.00 92.12 120 VAL A C 1
ATOM 895 O O . VAL A 1 120 ? 20.611 -13.739 0.919 1.00 92.12 120 VAL A O 1
ATOM 898 N N . LEU A 1 121 ? 18.606 -12.734 0.725 1.00 94.81 121 LEU A N 1
ATOM 899 C CA . LEU A 1 121 ? 18.695 -11.899 1.923 1.00 94.81 121 LEU A CA 1
ATOM 900 C C . LEU A 1 121 ? 17.585 -12.311 2.885 1.00 94.81 121 LEU A C 1
ATOM 902 O O . LEU A 1 121 ? 16.459 -12.556 2.446 1.00 94.81 121 LEU A O 1
ATOM 906 N N . SER A 1 122 ? 17.882 -12.374 4.183 1.00 97.38 122 SER A N 1
ATOM 907 C CA . SER A 1 122 ? 16.838 -12.624 5.178 1.00 97.38 122 SER A CA 1
ATOM 908 C C . SER A 1 122 ? 15.888 -11.425 5.288 1.00 97.38 122 SER A C 1
ATOM 910 O O . SER A 1 122 ? 16.267 -10.283 5.006 1.00 97.38 122 SER A O 1
ATOM 912 N N . ALA A 1 123 ? 14.647 -11.668 5.721 1.00 97.75 123 ALA A N 1
ATOM 913 C CA . ALA A 1 123 ? 13.671 -10.595 5.921 1.00 97.75 123 ALA A CA 1
ATOM 914 C C . ALA A 1 123 ? 14.174 -9.503 6.891 1.00 97.75 123 ALA A C 1
ATOM 916 O O . ALA A 1 123 ? 14.154 -8.340 6.489 1.00 97.75 123 ALA A O 1
ATOM 917 N N . PRO A 1 124 ? 14.747 -9.823 8.074 1.00 98.06 124 PRO A N 1
ATOM 918 C CA . PRO A 1 124 ? 15.261 -8.796 8.984 1.00 98.06 124 PRO A CA 1
ATOM 919 C C . PRO A 1 124 ? 16.403 -7.962 8.385 1.00 98.06 124 PRO A C 1
ATOM 921 O O . PRO A 1 124 ? 16.493 -6.753 8.608 1.00 98.06 124 PRO A O 1
ATOM 924 N N . GLU A 1 125 ? 17.289 -8.579 7.596 1.00 97.81 125 GLU A N 1
ATOM 925 C CA . GLU A 1 125 ? 18.347 -7.842 6.898 1.00 97.81 125 GLU A CA 1
ATOM 926 C C . GLU A 1 125 ? 17.770 -6.887 5.853 1.00 97.81 125 GLU A C 1
ATOM 928 O O . GLU A 1 125 ? 18.213 -5.738 5.752 1.00 97.81 125 GLU A O 1
ATOM 933 N N . LEU A 1 126 ? 16.780 -7.351 5.089 1.00 97.50 126 LEU A N 1
ATOM 934 C CA . LEU A 1 126 ? 16.145 -6.565 4.042 1.00 97.50 126 LEU A CA 1
ATOM 935 C C . LEU A 1 126 ? 15.310 -5.412 4.617 1.00 97.50 126 LEU A C 1
ATOM 937 O O . LEU A 1 126 ? 15.351 -4.304 4.074 1.00 97.50 126 LEU A O 1
ATOM 941 N N . GLU A 1 127 ? 14.624 -5.633 5.738 1.00 98.44 127 GLU A N 1
ATOM 942 C CA . GLU A 1 127 ? 13.920 -4.601 6.504 1.00 98.44 127 GLU A CA 1
ATOM 943 C C . GLU A 1 127 ? 14.901 -3.542 6.997 1.00 98.44 127 GLU A C 1
ATOM 945 O O . GLU A 1 127 ? 14.712 -2.355 6.730 1.00 98.44 127 GLU A O 1
ATOM 950 N N . ARG A 1 128 ? 16.008 -3.957 7.627 1.00 98.38 128 ARG A N 1
ATOM 951 C CA . ARG A 1 128 ? 17.044 -3.042 8.125 1.00 98.38 128 ARG A CA 1
ATOM 952 C C . ARG A 1 128 ? 17.633 -2.178 7.008 1.00 98.38 128 ARG A C 1
ATOM 954 O O . ARG A 1 128 ? 17.822 -0.976 7.198 1.00 98.38 128 ARG A O 1
ATOM 961 N N . ILE A 1 129 ? 17.943 -2.769 5.853 1.00 98.06 129 ILE A N 1
ATOM 962 C CA . ILE A 1 129 ? 18.473 -2.033 4.694 1.00 98.06 129 ILE A CA 1
ATOM 963 C C . ILE A 1 129 ? 17.427 -1.044 4.168 1.00 98.06 129 ILE A C 1
ATOM 965 O O . ILE A 1 129 ? 17.742 0.128 3.960 1.00 98.06 129 ILE A O 1
ATOM 969 N N . SER A 1 130 ? 16.187 -1.498 3.981 1.00 98.31 130 SER A N 1
ATOM 970 C CA . SER A 1 130 ? 15.089 -0.667 3.474 1.00 98.31 130 SER A CA 1
ATOM 971 C C . SER A 1 130 ? 14.803 0.510 4.406 1.00 98.31 130 SER A C 1
ATOM 973 O O . SER A 1 130 ? 14.700 1.645 3.947 1.00 98.31 130 SER A O 1
ATOM 975 N N . HIS A 1 131 ? 14.775 0.255 5.715 1.00 98.62 131 HIS A N 1
ATOM 976 C CA . HIS A 1 131 ? 14.637 1.257 6.764 1.00 98.62 131 HIS A CA 1
ATOM 977 C C . HIS A 1 131 ? 15.720 2.338 6.664 1.00 98.62 131 HIS A C 1
ATOM 979 O O . HIS A 1 131 ? 15.410 3.519 6.529 1.00 98.62 131 HIS A O 1
ATOM 985 N N . GLN A 1 132 ? 16.997 1.940 6.644 1.00 98.50 132 GLN A N 1
ATOM 986 C CA . GLN A 1 132 ? 18.122 2.879 6.567 1.00 98.50 132 GLN A CA 1
ATOM 987 C C . GLN A 1 132 ? 18.093 3.733 5.294 1.00 98.50 132 GLN A C 1
ATOM 989 O O . GLN A 1 132 ? 18.429 4.917 5.334 1.00 98.50 132 GLN A O 1
ATOM 994 N N . LEU A 1 133 ? 17.688 3.148 4.162 1.00 98.25 133 LEU A N 1
ATOM 995 C CA . LEU A 1 133 ? 17.526 3.889 2.913 1.00 98.25 133 LEU A CA 1
ATOM 996 C C . LEU A 1 133 ? 16.414 4.935 3.023 1.00 98.25 133 LEU A C 1
ATOM 998 O O . LEU A 1 133 ? 16.615 6.070 2.604 1.00 98.25 133 LEU A O 1
ATOM 1002 N N . LEU A 1 134 ? 15.268 4.574 3.601 1.00 98.38 134 LEU A N 1
ATOM 1003 C CA . LEU A 1 134 ? 14.125 5.472 3.771 1.00 98.38 134 LEU A CA 1
ATOM 1004 C C . LEU A 1 134 ? 14.421 6.622 4.744 1.00 98.38 134 LEU A C 1
ATOM 1006 O O . LEU A 1 134 ? 14.115 7.771 4.428 1.00 98.38 134 LEU A O 1
ATOM 1010 N N . VAL A 1 135 ? 15.093 6.346 5.865 1.00 98.56 135 VAL A N 1
ATOM 1011 C CA . VAL A 1 135 ? 15.598 7.391 6.775 1.00 98.56 135 VAL A CA 1
ATOM 1012 C C . VAL A 1 135 ? 16.576 8.311 6.041 1.00 98.56 135 VAL A C 1
ATOM 1014 O O . VAL A 1 135 ? 16.470 9.534 6.117 1.00 98.56 135 VAL A O 1
ATOM 1017 N N . GLY A 1 136 ? 17.486 7.746 5.242 1.00 98.00 136 GLY A N 1
ATOM 1018 C CA . GLY A 1 136 ? 18.412 8.516 4.405 1.00 98.00 136 GLY A CA 1
ATOM 1019 C C . GLY A 1 136 ? 17.733 9.392 3.343 1.00 98.00 136 GLY A C 1
ATOM 1020 O O . GLY A 1 136 ? 18.346 10.343 2.859 1.00 98.00 136 GLY A O 1
ATOM 1021 N N . LEU A 1 137 ? 16.475 9.102 2.997 1.00 97.06 137 LEU A N 1
ATOM 1022 C CA . LEU A 1 137 ? 15.634 9.912 2.111 1.00 97.06 137 LEU A CA 1
ATOM 1023 C C . LEU A 1 137 ? 14.840 10.995 2.863 1.00 97.06 137 LEU A C 1
ATOM 1025 O O . LEU A 1 137 ? 14.083 11.729 2.233 1.00 97.06 137 LEU A O 1
ATOM 1029 N N . GLY A 1 138 ? 15.027 11.126 4.179 1.00 96.81 138 GLY A N 1
ATOM 1030 C CA . GLY A 1 138 ? 14.375 12.140 5.010 1.00 96.81 138 GLY A CA 1
ATOM 1031 C C . GLY A 1 138 ? 13.020 11.718 5.576 1.00 96.81 138 GLY A C 1
ATOM 1032 O O . GLY A 1 138 ? 12.264 12.577 6.020 1.00 96.81 138 GLY A O 1
ATOM 1033 N N . MET A 1 139 ? 12.691 10.424 5.552 1.00 98.00 139 MET A N 1
ATOM 1034 C CA . MET A 1 139 ? 11.474 9.920 6.187 1.00 98.00 139 MET A CA 1
ATOM 1035 C C . MET A 1 139 ? 11.661 9.793 7.708 1.00 98.00 139 MET A C 1
ATOM 1037 O O . MET A 1 139 ? 12.742 9.374 8.130 1.00 98.00 139 MET A O 1
ATOM 1041 N N . PRO A 1 140 ? 10.645 10.127 8.532 1.00 98.12 140 PRO A N 1
ATOM 1042 C CA . PRO A 1 140 ? 10.689 9.869 9.971 1.00 98.12 140 PRO A CA 1
ATOM 1043 C C . PRO A 1 140 ? 10.991 8.396 10.278 1.00 98.12 140 PRO A C 1
ATOM 1045 O O . PRO A 1 140 ? 10.550 7.513 9.545 1.00 98.12 140 PRO A O 1
ATOM 1048 N N . GLU A 1 141 ? 11.743 8.130 11.349 1.00 98.19 141 GLU A N 1
ATOM 1049 C CA . GLU A 1 141 ? 12.202 6.781 11.739 1.00 98.19 141 GLU A CA 1
ATOM 1050 C C . GLU A 1 141 ? 11.043 5.777 11.878 1.00 98.19 141 GLU A C 1
ATOM 1052 O O . GLU A 1 141 ? 11.100 4.654 11.377 1.00 98.19 141 GLU A O 1
ATOM 1057 N N . ASP A 1 142 ? 9.945 6.186 12.514 1.00 97.31 142 ASP A N 1
ATOM 1058 C CA . ASP A 1 142 ? 8.758 5.355 12.708 1.00 97.31 142 ASP A CA 1
ATOM 1059 C C . ASP A 1 142 ? 8.056 5.031 11.380 1.00 97.31 142 ASP A C 1
ATOM 1061 O O . ASP A 1 142 ? 7.711 3.874 11.122 1.00 97.31 142 ASP A O 1
ATOM 1065 N N . GLU A 1 143 ? 7.907 6.027 10.503 1.00 97.81 143 GLU A N 1
ATOM 1066 C CA . GLU A 1 143 ? 7.349 5.842 9.164 1.00 97.81 143 GLU A CA 1
ATOM 1067 C C . GLU A 1 143 ? 8.265 4.961 8.297 1.00 97.81 143 GLU A C 1
ATOM 1069 O O . GLU A 1 143 ? 7.804 4.059 7.587 1.00 97.81 143 GLU A O 1
ATOM 1074 N N . ALA A 1 144 ? 9.579 5.171 8.369 1.00 98.25 144 ALA A N 1
ATOM 1075 C CA . ALA A 1 144 ? 10.572 4.368 7.667 1.00 98.25 144 ALA A CA 1
ATOM 1076 C C . ALA A 1 144 ? 10.495 2.899 8.057 1.00 98.25 144 ALA A C 1
ATOM 1078 O O . ALA A 1 144 ? 10.534 2.038 7.173 1.00 98.25 144 ALA A O 1
ATOM 1079 N N . ARG A 1 145 ? 10.340 2.614 9.352 1.00 98.31 145 ARG A N 1
ATOM 1080 C CA . ARG A 1 145 ? 10.251 1.244 9.855 1.00 98.31 145 ARG A CA 1
ATOM 1081 C C . ARG A 1 145 ? 9.001 0.553 9.318 1.00 98.31 145 ARG A C 1
ATOM 1083 O O . ARG A 1 145 ? 9.115 -0.477 8.661 1.00 98.31 145 ARG A O 1
ATOM 1090 N N . LEU A 1 146 ? 7.832 1.171 9.496 1.00 97.81 146 LEU A N 1
ATOM 1091 C CA . LEU A 1 146 ? 6.556 0.613 9.029 1.00 97.81 146 LEU A CA 1
ATOM 1092 C C . LEU A 1 146 ? 6.535 0.402 7.511 1.00 97.81 146 LEU A C 1
ATOM 1094 O O . LEU A 1 146 ? 6.008 -0.589 7.010 1.00 97.81 146 LEU A O 1
ATOM 1098 N N . THR A 1 147 ? 7.121 1.327 6.753 1.00 97.81 147 THR A N 1
ATOM 1099 C CA . THR A 1 147 ? 7.215 1.182 5.298 1.00 97.81 147 THR A CA 1
ATOM 1100 C C . THR A 1 147 ? 8.120 0.016 4.913 1.00 97.81 147 THR A C 1
ATOM 1102 O O . THR A 1 147 ? 7.762 -0.753 4.024 1.00 97.81 147 THR A O 1
ATOM 1105 N N . ALA A 1 148 ? 9.279 -0.131 5.561 1.00 98.12 148 ALA A N 1
ATOM 1106 C CA . ALA A 1 148 ? 10.190 -1.242 5.307 1.00 98.12 148 ALA A CA 1
ATOM 1107 C C . ALA A 1 148 ? 9.515 -2.598 5.566 1.00 98.12 148 ALA A C 1
ATOM 1109 O O . ALA A 1 148 ? 9.580 -3.470 4.701 1.00 98.12 148 ALA A O 1
ATOM 1110 N N . GLU A 1 149 ? 8.802 -2.731 6.688 1.00 97.62 149 GLU A N 1
ATOM 1111 C CA . GLU A 1 149 ? 8.021 -3.926 7.035 1.00 97.62 149 GLU A CA 1
ATOM 1112 C C . GLU A 1 149 ? 6.998 -4.263 5.937 1.00 97.62 149 GLU A C 1
ATOM 1114 O O . GLU A 1 149 ? 7.006 -5.366 5.398 1.00 97.62 149 GLU A O 1
ATOM 1119 N N . VAL A 1 150 ? 6.168 -3.302 5.508 1.00 97.50 150 VAL A N 1
ATOM 1120 C CA . VAL A 1 150 ? 5.140 -3.546 4.473 1.00 97.50 150 VAL A CA 1
ATOM 1121 C C . VAL A 1 150 ? 5.749 -3.948 3.120 1.00 97.50 150 VAL A C 1
ATOM 1123 O O . VAL A 1 150 ? 5.187 -4.781 2.395 1.00 97.50 150 VAL A O 1
ATOM 1126 N N . LEU A 1 151 ? 6.898 -3.372 2.754 1.00 97.75 151 LEU A N 1
ATOM 1127 C CA . LEU A 1 151 ? 7.603 -3.748 1.528 1.00 97.75 151 LEU A CA 1
ATOM 1128 C C . LEU A 1 151 ? 8.143 -5.179 1.613 1.00 97.75 151 LEU A C 1
ATOM 1130 O O . LEU A 1 151 ? 7.950 -5.957 0.678 1.00 97.75 151 LEU A O 1
ATOM 1134 N N . VAL A 1 152 ? 8.775 -5.548 2.726 1.00 97.94 152 VAL A N 1
ATOM 1135 C CA . VAL A 1 152 ? 9.336 -6.893 2.903 1.00 97.94 152 VAL A CA 1
ATOM 1136 C C . VAL A 1 152 ? 8.238 -7.944 3.051 1.00 97.94 152 VAL A C 1
ATOM 1138 O O . VAL A 1 152 ? 8.327 -8.994 2.418 1.00 97.94 152 VAL A O 1
ATOM 1141 N N . GLU A 1 153 ? 7.139 -7.646 3.744 1.00 96.88 153 GLU A N 1
ATOM 1142 C CA . GLU A 1 153 ? 5.940 -8.493 3.760 1.00 96.88 153 GLU A CA 1
ATOM 1143 C C . GLU A 1 153 ? 5.402 -8.757 2.348 1.00 96.88 153 GLU A C 1
ATOM 1145 O O . GLU A 1 153 ? 4.933 -9.856 2.048 1.00 96.88 153 GLU A O 1
ATOM 1150 N N . SER A 1 154 ? 5.463 -7.762 1.458 1.00 96.31 154 SER A N 1
ATOM 1151 C CA . SER A 1 154 ? 5.040 -7.935 0.065 1.00 96.31 154 SER A CA 1
ATOM 1152 C C . SER A 1 154 ? 5.970 -8.879 -0.700 1.00 96.31 154 SER A C 1
ATOM 1154 O O . SER A 1 154 ? 5.479 -9.687 -1.487 1.00 96.31 154 SER A O 1
ATOM 1156 N N . ASN A 1 155 ? 7.282 -8.835 -0.441 1.00 95.69 155 ASN A N 1
ATOM 1157 C CA . ASN A 1 155 ? 8.228 -9.818 -0.977 1.00 95.69 155 ASN A CA 1
ATOM 1158 C C . ASN A 1 155 ? 7.971 -11.224 -0.414 1.00 95.69 155 ASN A C 1
ATOM 1160 O O . ASN A 1 155 ? 7.896 -12.178 -1.183 1.00 95.69 155 ASN A O 1
ATOM 1164 N N . LEU A 1 156 ? 7.768 -11.356 0.901 1.00 96.50 156 LEU A N 1
ATOM 1165 C CA . LEU A 1 156 ? 7.478 -12.640 1.555 1.00 96.50 156 LEU A CA 1
ATOM 1166 C C . LEU A 1 156 ? 6.176 -13.276 1.054 1.00 96.50 156 LEU A C 1
ATOM 1168 O O . LEU A 1 156 ? 6.082 -14.495 0.953 1.00 96.50 156 LEU A O 1
ATOM 1172 N N . ALA A 1 157 ? 5.190 -12.456 0.690 1.00 95.19 157 ALA A N 1
ATOM 1173 C CA . ALA A 1 157 ? 3.948 -12.907 0.073 1.00 95.19 157 ALA A CA 1
ATOM 1174 C C . ALA A 1 157 ? 4.083 -13.232 -1.433 1.00 95.19 157 ALA A C 1
ATOM 1176 O O . ALA A 1 157 ? 3.082 -13.532 -2.077 1.00 95.19 157 ALA A O 1
ATOM 1177 N N . GLY A 1 158 ? 5.281 -13.135 -2.024 1.00 93.00 158 GLY A N 1
ATOM 1178 C CA . GLY A 1 158 ? 5.528 -13.411 -3.446 1.00 93.00 158 GLY A CA 1
ATOM 1179 C C . GLY A 1 158 ? 5.111 -12.287 -4.404 1.00 93.00 158 GLY A C 1
ATOM 1180 O O . GLY A 1 158 ? 5.092 -12.469 -5.621 1.00 93.00 158 GLY A O 1
ATOM 1181 N N . HIS A 1 159 ? 4.791 -11.100 -3.886 1.00 91.75 159 HIS A N 1
ATOM 1182 C CA . HIS A 1 159 ? 4.379 -9.935 -4.669 1.00 91.75 159 HIS A CA 1
ATOM 1183 C C . HIS A 1 159 ? 5.527 -8.932 -4.829 1.00 91.75 159 HIS A C 1
ATOM 1185 O O . HIS A 1 159 ? 5.402 -7.754 -4.482 1.00 91.75 159 HIS A O 1
ATOM 1191 N N . ASP A 1 160 ? 6.635 -9.373 -5.431 1.00 89.31 160 ASP A N 1
ATOM 1192 C CA . ASP A 1 160 ? 7.866 -8.578 -5.565 1.00 89.31 160 ASP A CA 1
ATOM 1193 C C . ASP A 1 160 ? 7.654 -7.201 -6.193 1.00 89.31 160 ASP A C 1
ATOM 1195 O O . ASP A 1 160 ? 8.310 -6.233 -5.817 1.00 89.31 160 ASP A O 1
ATOM 1199 N N . SER A 1 161 ? 6.690 -7.088 -7.112 1.00 87.12 161 SER A N 1
ATOM 1200 C CA . SER A 1 161 ? 6.318 -5.829 -7.768 1.00 87.12 161 SER A CA 1
ATOM 1201 C C . SER A 1 161 ? 5.840 -4.727 -6.811 1.00 87.12 161 SER A C 1
ATOM 1203 O O . SER A 1 161 ? 5.818 -3.563 -7.214 1.00 87.12 161 SER A O 1
ATOM 1205 N N . HIS A 1 162 ? 5.473 -5.061 -5.572 1.00 93.25 162 HIS A N 1
ATOM 1206 C CA . HIS A 1 162 ? 5.054 -4.125 -4.523 1.00 93.25 162 HIS A CA 1
ATOM 1207 C C . HIS A 1 162 ? 5.995 -4.133 -3.310 1.00 93.25 162 HIS A C 1
ATOM 1209 O O . HIS A 1 162 ? 5.734 -3.418 -2.349 1.00 93.25 162 HIS A O 1
ATOM 1215 N N . GLY A 1 163 ? 7.084 -4.904 -3.365 1.00 94.19 163 GLY A N 1
ATOM 1216 C CA . GLY A 1 163 ? 8.104 -4.941 -2.325 1.00 94.19 163 GLY A CA 1
ATOM 1217 C C . GLY A 1 163 ? 9.248 -3.959 -2.566 1.00 94.19 163 GLY A C 1
ATOM 1218 O O . GLY A 1 163 ? 9.082 -2.902 -3.187 1.00 94.19 163 GLY A O 1
ATOM 1219 N N . VAL A 1 164 ? 10.449 -4.321 -2.111 1.00 95.69 164 VAL A N 1
ATOM 1220 C CA . VAL A 1 164 ? 11.631 -3.433 -2.099 1.00 95.69 164 VAL A CA 1
ATOM 1221 C C . VAL A 1 164 ? 12.059 -2.900 -3.470 1.00 95.69 164 VAL A C 1
ATOM 1223 O O . VAL A 1 164 ? 12.747 -1.881 -3.543 1.00 95.69 164 VAL A O 1
ATOM 1226 N N . ILE A 1 165 ? 11.597 -3.506 -4.572 1.00 91.50 165 ILE A N 1
ATOM 1227 C CA . ILE A 1 165 ? 11.808 -2.996 -5.939 1.00 91.50 165 ILE A CA 1
ATOM 1228 C C . ILE A 1 165 ? 11.285 -1.562 -6.125 1.00 91.50 165 ILE A C 1
ATOM 1230 O O . ILE A 1 165 ? 11.706 -0.863 -7.045 1.00 91.50 165 ILE A O 1
ATOM 1234 N N . ARG A 1 166 ? 10.364 -1.109 -5.264 1.00 92.94 166 ARG A N 1
ATOM 1235 C CA . ARG A 1 166 ? 9.786 0.239 -5.302 1.00 92.94 166 ARG A CA 1
ATOM 1236 C C . ARG A 1 166 ? 10.679 1.314 -4.682 1.00 92.94 166 ARG A C 1
ATOM 1238 O O . ARG A 1 166 ? 10.476 2.487 -4.983 1.00 92.94 166 ARG A O 1
ATOM 1245 N N . LEU A 1 167 ? 11.683 0.956 -3.877 1.00 96.38 167 LEU A N 1
ATOM 1246 C CA . LEU A 1 167 ? 12.536 1.931 -3.181 1.00 96.38 167 LEU A CA 1
ATOM 1247 C C . LEU A 1 167 ? 13.203 2.956 -4.122 1.00 96.38 167 LEU A C 1
ATOM 1249 O O . LEU A 1 167 ? 13.143 4.146 -3.812 1.00 96.38 167 LEU A O 1
ATOM 1253 N N . PRO A 1 168 ? 13.771 2.579 -5.289 1.00 95.50 168 PRO A N 1
ATOM 1254 C CA . PRO A 1 168 ? 14.318 3.560 -6.229 1.00 95.50 168 PRO A CA 1
ATOM 1255 C C . PRO A 1 168 ? 13.265 4.539 -6.765 1.00 95.50 168 PRO A C 1
ATOM 1257 O O . PRO A 1 168 ? 13.553 5.723 -6.926 1.00 95.50 168 PRO A O 1
ATOM 1260 N N . GLN A 1 169 ? 12.040 4.064 -7.011 1.00 93.69 169 GLN A N 1
ATOM 1261 C CA . GLN A 1 169 ? 10.929 4.906 -7.457 1.00 93.69 169 GLN A CA 1
ATOM 1262 C C . GLN A 1 169 ? 10.507 5.882 -6.352 1.00 93.69 169 GLN A C 1
ATOM 1264 O O . GLN A 1 169 ? 10.343 7.071 -6.614 1.00 93.69 169 GLN A O 1
ATOM 1269 N N . TYR A 1 170 ? 10.395 5.418 -5.104 1.00 96.69 170 TYR A N 1
ATOM 1270 C CA . TYR A 1 170 ? 10.084 6.302 -3.978 1.00 96.69 170 TYR A CA 1
ATOM 1271 C C . TYR A 1 170 ? 11.174 7.341 -3.756 1.00 96.69 170 TYR A C 1
ATOM 1273 O O . TYR A 1 170 ? 10.852 8.504 -3.539 1.00 96.69 170 TYR A O 1
ATOM 1281 N N . ALA A 1 171 ? 12.448 6.968 -3.897 1.00 97.88 171 ALA A N 1
ATOM 1282 C CA . ALA A 1 171 ? 13.539 7.931 -3.851 1.00 97.88 171 ALA A CA 1
ATOM 1283 C C . ALA A 1 171 ? 13.336 9.040 -4.894 1.00 97.88 171 ALA A C 1
ATOM 1285 O O . ALA A 1 171 ? 13.403 10.214 -4.542 1.00 97.88 171 ALA A O 1
ATOM 1286 N N . GLN A 1 172 ? 13.027 8.702 -6.150 1.00 96.94 172 GLN A N 1
ATOM 1287 C CA . GLN A 1 172 ? 12.755 9.699 -7.194 1.00 96.94 172 GLN A CA 1
ATOM 1288 C C . GLN A 1 172 ? 11.569 10.605 -6.835 1.00 96.94 172 GLN A C 1
ATOM 1290 O O . GLN A 1 172 ? 11.666 11.827 -6.950 1.00 96.94 172 GLN A O 1
ATOM 1295 N N . TYR A 1 173 ? 10.471 10.025 -6.351 1.00 96.44 173 TYR A N 1
ATOM 1296 C CA . TYR A 1 173 ? 9.265 10.776 -6.005 1.00 96.44 173 TYR A CA 1
ATOM 1297 C C . TYR A 1 173 ? 9.466 11.695 -4.800 1.00 96.44 173 TYR A C 1
ATOM 1299 O O . TYR A 1 173 ? 9.005 12.834 -4.844 1.00 96.44 173 TYR A O 1
ATOM 1307 N N . ILE A 1 174 ? 10.225 11.266 -3.789 1.00 97.31 174 ILE A N 1
ATOM 1308 C CA . ILE A 1 174 ? 10.630 12.111 -2.657 1.00 97.31 174 ILE A CA 1
ATOM 1309 C C . ILE A 1 174 ? 11.503 13.273 -3.145 1.00 97.31 174 ILE A C 1
ATOM 1311 O O . ILE A 1 174 ? 11.221 14.427 -2.837 1.00 97.31 174 ILE A O 1
ATOM 1315 N N . HIS A 1 175 ? 12.514 13.004 -3.979 1.00 96.50 175 HIS A N 1
ATOM 1316 C CA . HIS A 1 175 ? 13.388 14.058 -4.513 1.00 96.50 175 HIS A CA 1
ATOM 1317 C C . HIS A 1 175 ? 12.634 15.076 -5.380 1.00 96.50 175 HIS A C 1
ATOM 1319 O O . HIS A 1 175 ? 12.998 16.250 -5.403 1.00 96.50 175 HIS A O 1
ATOM 1325 N N . SER A 1 176 ? 11.594 14.640 -6.096 1.00 96.75 176 SER A N 1
ATOM 1326 C CA . SER A 1 176 ? 10.738 15.520 -6.903 1.00 96.75 176 SER A CA 1
ATOM 1327 C C . SER A 1 176 ? 9.650 16.250 -6.101 1.00 96.75 176 SER A C 1
ATOM 1329 O O . SER A 1 176 ? 8.947 17.084 -6.666 1.00 96.75 176 SER A O 1
ATOM 1331 N N . GLY A 1 177 ? 9.484 15.937 -4.810 1.00 96.00 177 GLY A N 1
ATOM 1332 C CA . GLY A 1 177 ? 8.438 16.498 -3.949 1.00 96.00 177 GLY A CA 1
ATOM 1333 C C . GLY A 1 177 ? 7.034 15.911 -4.155 1.00 96.00 177 GLY A C 1
ATOM 1334 O O . GLY A 1 177 ? 6.079 16.412 -3.562 1.00 96.00 177 GLY A O 1
ATOM 1335 N N . GLN A 1 178 ? 6.891 14.862 -4.973 1.00 94.94 178 GLN A N 1
ATOM 1336 C CA . GLN A 1 178 ? 5.624 14.142 -5.163 1.00 94.94 178 GLN A CA 1
ATOM 1337 C C . GLN A 1 178 ? 5.234 13.344 -3.915 1.00 94.94 178 GLN A C 1
ATOM 1339 O O . GLN A 1 178 ? 4.068 13.339 -3.525 1.00 94.94 178 GLN A O 1
ATOM 1344 N N . ILE A 1 179 ? 6.216 12.698 -3.278 1.00 97.12 179 ILE A N 1
ATOM 1345 C CA . ILE A 1 179 ? 6.071 12.138 -1.932 1.00 97.12 179 ILE A CA 1
ATOM 1346 C C . ILE A 1 179 ? 6.648 13.150 -0.949 1.00 97.12 179 ILE A C 1
ATOM 1348 O O . ILE A 1 179 ? 7.774 13.612 -1.128 1.00 97.12 179 ILE A O 1
ATOM 1352 N N . LYS A 1 180 ? 5.887 13.457 0.099 1.00 97.50 180 LYS A N 1
ATOM 1353 C CA . LYS A 1 180 ? 6.281 14.333 1.204 1.00 97.50 180 LYS A CA 1
ATOM 1354 C C . LYS A 1 180 ? 6.355 13.504 2.491 1.00 97.50 180 LYS A C 1
ATOM 1356 O O . LYS A 1 180 ? 5.335 13.356 3.165 1.00 97.50 180 LYS A O 1
ATOM 1361 N N . PRO A 1 181 ? 7.518 12.904 2.802 1.00 95.81 181 PRO A N 1
ATOM 1362 C CA . PRO A 1 181 ? 7.681 12.104 4.012 1.00 95.81 181 PRO A CA 1
ATOM 1363 C C . PRO A 1 181 ? 7.332 12.910 5.267 1.00 95.81 181 PRO A C 1
ATOM 1365 O O . PRO A 1 181 ? 7.665 14.093 5.346 1.00 95.81 181 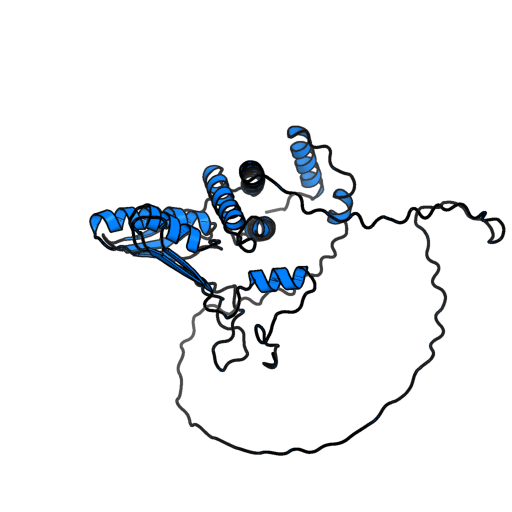PRO A O 1
ATOM 1368 N N . GLY A 1 182 ? 6.652 12.290 6.232 1.00 95.50 182 GLY A N 1
ATOM 1369 C CA . GLY A 1 182 ? 6.221 12.963 7.458 1.00 95.50 182 GLY A CA 1
ATOM 1370 C C . GLY A 1 182 ? 5.092 13.985 7.286 1.00 95.50 182 GLY A C 1
ATOM 1371 O O . GLY A 1 182 ? 4.766 14.685 8.244 1.00 95.50 182 GLY A O 1
ATOM 1372 N N . ALA A 1 183 ? 4.475 14.097 6.102 1.00 97.44 183 ALA A N 1
ATOM 1373 C CA . ALA A 1 183 ? 3.293 14.938 5.950 1.00 97.44 183 ALA A CA 1
ATOM 1374 C C . ALA A 1 183 ? 2.122 14.405 6.802 1.00 97.44 183 ALA A C 1
ATOM 1376 O O . ALA A 1 183 ? 1.979 13.195 7.018 1.00 97.44 183 ALA A O 1
ATOM 1377 N N . ALA A 1 184 ? 1.318 15.333 7.326 1.00 96.06 184 ALA A N 1
ATOM 1378 C CA . ALA A 1 184 ? 0.344 15.055 8.373 1.00 96.06 184 ALA A CA 1
ATOM 1379 C C . ALA A 1 184 ? -0.768 14.093 7.923 1.00 96.06 184 ALA A C 1
ATOM 1381 O O . ALA A 1 184 ? -1.187 14.081 6.768 1.00 96.06 184 ALA A O 1
ATOM 1382 N N . PHE A 1 185 ? -1.278 13.318 8.880 1.00 98.00 185 PHE A N 1
ATOM 1383 C CA . PHE A 1 185 ? -2.529 12.580 8.742 1.00 98.00 185 PHE A CA 1
ATOM 1384 C C . PHE A 1 185 ? -3.652 13.474 9.280 1.00 98.00 185 PHE A C 1
ATOM 1386 O O . PHE A 1 185 ? -3.825 13.576 10.493 1.00 98.00 185 PHE A O 1
ATOM 1393 N N . GLU A 1 186 ? -4.362 14.171 8.393 1.00 98.50 186 GLU A N 1
ATOM 1394 C CA . GLU A 1 186 ? -5.377 15.158 8.777 1.00 98.50 186 GLU A CA 1
ATOM 1395 C C . GLU A 1 186 ? -6.787 14.613 8.552 1.00 98.50 186 GLU A C 1
ATOM 1397 O O . GLU A 1 186 ? -7.156 14.275 7.427 1.00 98.50 186 GLU A O 1
ATOM 1402 N N . VAL A 1 187 ? -7.602 14.572 9.607 1.00 98.62 187 VAL A N 1
ATOM 1403 C CA . VAL A 1 187 ? -9.026 14.237 9.501 1.00 98.62 187 VAL A CA 1
ATOM 1404 C C . VAL A 1 187 ? -9.798 15.489 9.090 1.00 98.62 187 VAL A C 1
ATOM 1406 O O . VAL A 1 187 ? -9.927 16.430 9.863 1.00 98.62 187 VAL A O 1
ATOM 1409 N N . LEU A 1 188 ? -10.328 15.489 7.868 1.00 98.50 188 LEU A N 1
ATOM 1410 C CA . LEU A 1 188 ? -11.075 16.611 7.292 1.00 98.50 188 LEU A CA 1
ATOM 1411 C C . LEU A 1 188 ? -12.554 16.596 7.686 1.00 98.50 188 LEU A C 1
ATOM 1413 O O . LEU A 1 188 ? -13.199 17.635 7.792 1.00 98.50 188 LEU A O 1
ATOM 1417 N N . ARG A 1 189 ? -13.118 15.397 7.840 1.00 98.38 189 ARG A N 1
ATOM 1418 C CA . ARG A 1 189 ? -14.511 15.187 8.238 1.00 98.38 189 ARG A CA 1
ATOM 1419 C C . ARG A 1 189 ? -14.626 13.876 8.984 1.00 98.38 189 ARG A C 1
ATOM 1421 O O . ARG A 1 189 ? -14.036 12.882 8.567 1.00 98.38 189 ARG A O 1
ATOM 1428 N N . GLU A 1 190 ? -15.443 13.862 10.028 1.00 98.50 190 GLU A N 1
ATOM 1429 C CA . GLU A 1 190 ? -15.621 12.691 10.875 1.00 98.50 190 GLU A CA 1
ATOM 1430 C C . GLU A 1 190 ? -17.078 12.537 11.324 1.00 98.50 190 GLU A C 1
ATOM 1432 O O . GLU A 1 190 ? -17.758 13.509 11.643 1.00 98.50 190 GLU A O 1
ATOM 1437 N N . THR A 1 191 ? -17.555 11.296 11.330 1.00 98.50 191 THR A N 1
ATOM 1438 C CA . THR A 1 191 ? -18.794 10.853 11.983 1.00 98.50 191 THR A CA 1
ATOM 1439 C C . THR A 1 191 ? -18.465 9.633 12.858 1.00 98.50 191 THR A C 1
ATOM 1441 O O . THR A 1 191 ? -17.330 9.140 12.799 1.00 98.50 191 THR A O 1
ATOM 1444 N N . PRO A 1 192 ? -19.406 9.085 13.651 1.00 98.38 192 PRO A N 1
ATOM 1445 C CA . PRO A 1 192 ? -19.147 7.858 14.405 1.00 98.38 192 PRO A CA 1
ATOM 1446 C C . PRO A 1 192 ? -18.637 6.700 13.527 1.00 98.38 192 PRO A C 1
ATOM 1448 O O . PRO A 1 192 ? -17.670 6.043 13.898 1.00 98.38 192 PRO A O 1
ATOM 1451 N N . ALA A 1 193 ? -19.207 6.518 12.329 1.00 98.38 193 ALA A N 1
ATOM 1452 C CA . ALA A 1 193 ? -18.890 5.402 11.432 1.00 98.38 193 ALA A CA 1
ATOM 1453 C C . ALA A 1 193 ? -17.998 5.779 10.231 1.00 98.38 193 ALA A C 1
ATOM 1455 O O . ALA A 1 193 ? -17.516 4.897 9.526 1.00 98.38 193 ALA A O 1
ATOM 1456 N N . THR A 1 194 ? -17.754 7.062 9.947 1.00 98.75 194 THR A N 1
ATOM 1457 C CA . THR A 1 194 ? -16.993 7.467 8.750 1.00 98.75 194 THR A CA 1
ATOM 1458 C C . THR A 1 194 ? -15.930 8.519 9.027 1.00 98.75 194 THR A C 1
ATOM 1460 O O . THR A 1 194 ? -16.050 9.305 9.966 1.00 98.75 194 THR A O 1
ATOM 1463 N N . ALA A 1 195 ? -14.885 8.554 8.199 1.00 98.69 195 ALA A N 1
ATOM 1464 C CA . ALA A 1 195 ? -13.926 9.655 8.172 1.00 98.69 195 ALA A CA 1
ATOM 1465 C C . ALA A 1 195 ? -13.396 9.923 6.757 1.00 98.69 195 ALA A C 1
ATOM 1467 O O . ALA A 1 195 ? -13.269 9.005 5.946 1.00 98.69 195 ALA A O 1
ATOM 1468 N N . VAL A 1 196 ? -13.053 11.180 6.479 1.00 98.75 196 VAL A N 1
ATOM 1469 C CA . VAL A 1 196 ? -12.292 11.596 5.294 1.00 98.75 196 VAL A CA 1
ATOM 1470 C C . VAL A 1 196 ? -10.968 12.173 5.766 1.00 98.75 196 VAL A C 1
ATOM 1472 O O . VAL A 1 196 ? -10.955 13.070 6.606 1.00 98.75 196 VAL A O 1
ATOM 1475 N N . VAL A 1 197 ? -9.867 11.669 5.219 1.00 98.62 197 VAL A N 1
ATOM 1476 C CA . VAL A 1 197 ? -8.502 12.011 5.622 1.00 98.62 197 VAL A CA 1
ATOM 1477 C C . VAL A 1 197 ? -7.733 12.580 4.435 1.00 98.62 197 VAL A C 1
ATOM 1479 O O . VAL A 1 197 ? -7.764 11.992 3.352 1.00 98.62 197 VAL A O 1
ATOM 1482 N N . SER A 1 198 ? -7.009 13.685 4.630 1.00 98.38 198 SER A N 1
ATOM 1483 C CA . SER A 1 198 ? -5.944 14.094 3.708 1.00 98.38 198 SER A CA 1
ATOM 1484 C C . SER A 1 198 ? -4.592 13.606 4.203 1.00 98.38 198 SER A C 1
ATOM 1486 O O . SER A 1 198 ? -4.252 13.733 5.380 1.00 98.38 198 SER A O 1
ATOM 1488 N N . GLY A 1 199 ? -3.827 13.023 3.282 1.00 97.44 199 GLY A N 1
ATOM 1489 C CA . GLY A 1 199 ? -2.461 12.591 3.530 1.00 97.44 199 GLY A CA 1
ATOM 1490 C C . GLY A 1 199 ? -1.390 13.597 3.130 1.00 97.44 199 GLY A C 1
ATOM 1491 O O . GLY A 1 199 ? -0.210 13.304 3.312 1.00 97.44 199 GLY A O 1
ATOM 1492 N N . HIS A 1 200 ? -1.767 14.739 2.541 1.00 97.44 200 HIS A N 1
ATOM 1493 C CA . HIS A 1 200 ? -0.843 15.814 2.146 1.00 9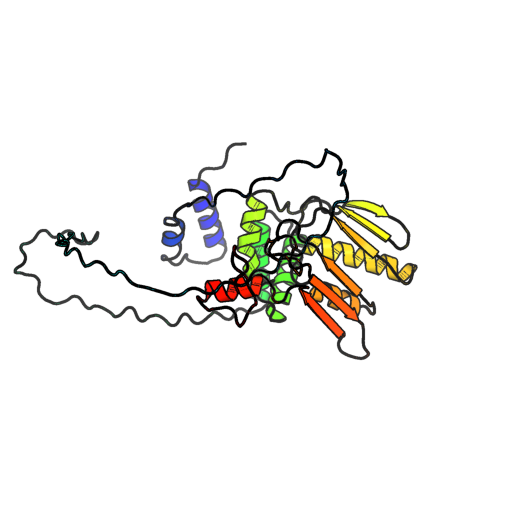7.44 200 HIS A CA 1
ATOM 1494 C C . HIS A 1 200 ? 0.345 15.368 1.275 1.00 97.44 200 HIS A C 1
ATOM 1496 O O . HIS A 1 200 ? 1.402 16.000 1.266 1.00 97.44 200 HIS A O 1
ATOM 1502 N N . GLY A 1 201 ? 0.189 14.281 0.518 1.00 95.75 201 GLY A N 1
ATOM 1503 C CA . GLY A 1 201 ? 1.245 13.693 -0.300 1.00 95.75 201 GLY A CA 1
ATOM 1504 C C . GLY A 1 201 ? 2.209 12.777 0.460 1.00 95.75 201 GLY A C 1
ATOM 1505 O O . GLY A 1 201 ? 3.249 12.427 -0.097 1.00 95.75 201 GLY A O 1
ATOM 1506 N N . ASN A 1 202 ? 1.912 12.345 1.689 1.00 97.19 202 ASN A N 1
ATOM 1507 C CA . ASN A 1 202 ? 2.720 11.324 2.362 1.00 97.19 202 ASN A CA 1
ATOM 1508 C C . ASN A 1 202 ? 2.633 9.969 1.628 1.00 97.19 202 ASN A C 1
ATOM 1510 O O . ASN A 1 202 ? 1.787 9.733 0.753 1.00 97.19 202 ASN A O 1
ATOM 1514 N N . LEU A 1 203 ? 3.544 9.063 1.971 1.00 96.69 203 LEU A N 1
ATOM 1515 C CA . LEU A 1 203 ? 3.588 7.716 1.446 1.00 96.69 203 LEU A CA 1
ATOM 1516 C C . LEU A 1 203 ? 2.342 6.929 1.867 1.00 96.69 203 LEU A C 1
ATOM 1518 O O . LEU A 1 203 ? 1.946 6.895 3.035 1.00 96.69 203 LEU A O 1
ATOM 1522 N N . GLY A 1 204 ? 1.750 6.244 0.892 1.00 96.31 204 GLY A N 1
ATOM 1523 C CA . GLY A 1 204 ? 0.478 5.561 1.056 1.00 96.31 204 GLY A CA 1
ATOM 1524 C C . GLY A 1 204 ? 0.480 4.472 2.127 1.00 96.31 204 GLY A C 1
ATOM 1525 O O . GLY A 1 204 ? -0.539 4.290 2.790 1.00 96.31 204 GLY A O 1
ATOM 1526 N N . HIS A 1 205 ? 1.608 3.788 2.355 1.00 97.19 205 HIS A N 1
ATOM 1527 C CA . HIS A 1 205 ? 1.677 2.748 3.388 1.00 97.19 205 HIS A CA 1
ATOM 1528 C C . HIS A 1 205 ? 1.342 3.297 4.776 1.00 97.19 205 HIS A C 1
ATOM 1530 O O . HIS A 1 205 ? 0.551 2.697 5.497 1.00 97.19 205 HIS A O 1
ATOM 1536 N N . ILE A 1 206 ? 1.884 4.468 5.115 1.00 97.81 206 ILE A N 1
ATOM 1537 C CA . ILE A 1 206 ? 1.673 5.110 6.415 1.00 97.81 206 ILE A CA 1
ATOM 1538 C C . ILE A 1 206 ? 0.232 5.558 6.571 1.00 97.81 206 ILE A C 1
ATOM 1540 O O . ILE A 1 206 ? -0.408 5.277 7.584 1.00 97.81 206 ILE A O 1
ATOM 1544 N N . LEU A 1 207 ? -0.287 6.228 5.545 1.00 98.00 207 LEU A N 1
ATOM 1545 C CA . LEU A 1 207 ? -1.655 6.724 5.539 1.00 98.00 207 LEU A CA 1
ATOM 1546 C C . LEU A 1 207 ? -2.653 5.571 5.667 1.00 98.00 207 LEU A C 1
ATOM 1548 O O . LEU A 1 207 ? -3.593 5.661 6.447 1.00 98.00 207 LEU A O 1
ATOM 1552 N N . THR A 1 208 ? -2.413 4.463 4.967 1.00 98.12 208 THR A N 1
ATOM 1553 C CA . THR A 1 208 ? -3.310 3.302 4.978 1.00 98.12 208 THR A CA 1
ATOM 1554 C C . THR A 1 208 ? -3.257 2.551 6.306 1.00 98.12 208 THR A C 1
ATOM 1556 O O . THR A 1 208 ? -4.303 2.148 6.806 1.00 98.12 208 THR A O 1
ATOM 1559 N N . LEU A 1 209 ? -2.079 2.411 6.929 1.00 98.12 209 LEU A N 1
ATOM 1560 C CA . LEU A 1 209 ? -1.965 1.832 8.274 1.00 98.12 209 LEU A CA 1
ATOM 1561 C C . LEU A 1 209 ? -2.710 2.681 9.313 1.00 98.12 209 LEU A C 1
ATOM 1563 O O . LEU A 1 209 ? -3.526 2.151 10.063 1.00 98.12 209 LEU A O 1
ATOM 1567 N N . LYS A 1 210 ? -2.496 4.003 9.317 1.00 98.38 210 LYS A N 1
ATOM 1568 C CA . LYS A 1 210 ? -3.194 4.930 10.224 1.00 98.38 210 LYS A CA 1
ATOM 1569 C C . LYS A 1 210 ? -4.713 4.921 9.985 1.00 98.38 210 LYS A C 1
ATOM 1571 O O . LYS A 1 210 ? -5.490 4.884 10.937 1.00 98.38 210 LYS A O 1
ATOM 1576 N N . ALA A 1 211 ? -5.144 4.894 8.723 1.00 98.44 211 ALA A N 1
ATOM 1577 C CA . ALA A 1 211 ? -6.556 4.813 8.355 1.00 98.44 211 ALA A CA 1
ATOM 1578 C C . ALA A 1 211 ? -7.199 3.480 8.757 1.00 98.44 211 ALA A C 1
ATOM 1580 O O . ALA A 1 211 ? -8.352 3.476 9.182 1.00 98.44 211 ALA A O 1
ATOM 1581 N N . LEU A 1 212 ? -6.465 2.367 8.667 1.00 98.56 212 LEU A N 1
ATOM 1582 C CA . LEU A 1 212 ? -6.934 1.066 9.130 1.00 98.56 212 LEU A CA 1
ATOM 1583 C C . LEU A 1 212 ? -7.178 1.076 10.643 1.00 98.56 212 LEU A C 1
ATOM 1585 O O . LEU A 1 212 ? -8.241 0.644 11.079 1.00 98.56 212 LEU A O 1
ATOM 1589 N N . GLU A 1 213 ? -6.248 1.609 11.441 1.00 98.50 213 GLU A N 1
ATOM 1590 C CA . GLU A 1 213 ? -6.455 1.730 12.893 1.00 98.50 213 GLU A CA 1
ATOM 1591 C C . GLU A 1 213 ? -7.669 2.612 13.223 1.00 98.50 213 GLU A C 1
ATOM 1593 O O . GLU A 1 213 ? -8.492 2.250 14.067 1.00 98.50 213 GLU A O 1
ATOM 1598 N N . LEU A 1 214 ? -7.838 3.735 12.514 1.00 98.62 214 LEU A N 1
ATOM 1599 C CA . LEU A 1 214 ? -9.012 4.598 12.664 1.00 98.62 214 LEU A CA 1
ATOM 1600 C C . LEU A 1 214 ? -10.313 3.862 12.307 1.00 98.62 214 LEU A C 1
ATOM 1602 O O . LEU A 1 214 ? -11.296 3.961 13.041 1.00 98.62 214 LEU A O 1
ATOM 1606 N N . ALA A 1 215 ? -10.322 3.108 11.205 1.00 98.62 215 ALA A N 1
ATOM 1607 C CA . ALA A 1 215 ? -11.481 2.339 10.764 1.00 98.62 215 ALA A CA 1
ATOM 1608 C C . ALA A 1 215 ? -11.856 1.253 11.779 1.00 98.62 215 ALA A C 1
ATOM 1610 O O . ALA A 1 215 ? -13.025 1.130 12.129 1.00 98.62 215 ALA A O 1
ATOM 1611 N N . LEU A 1 216 ? -10.878 0.508 12.301 1.00 98.56 216 LEU A N 1
ATOM 1612 C CA . LEU A 1 216 ? -11.111 -0.545 13.293 1.00 98.56 216 LEU A CA 1
ATOM 1613 C C . LEU A 1 216 ? -11.619 0.022 14.621 1.00 98.56 216 LEU A C 1
ATOM 1615 O O . LEU A 1 216 ? -12.559 -0.521 15.198 1.00 98.56 216 LEU A O 1
ATOM 1619 N N . LYS A 1 217 ? -11.049 1.145 15.079 1.00 98.50 217 LYS A N 1
ATOM 1620 C CA . LYS A 1 217 ? -11.528 1.849 16.276 1.00 98.50 217 LYS A CA 1
ATOM 1621 C C . LYS A 1 217 ? -12.988 2.286 16.135 1.00 98.50 217 LYS A C 1
ATOM 1623 O O . LYS A 1 217 ? -13.733 2.210 17.101 1.00 98.50 217 LYS A O 1
ATOM 1628 N N . LYS A 1 218 ? -13.395 2.756 14.955 1.00 98.50 218 LYS A N 1
ATOM 1629 C CA . LYS A 1 218 ? -14.789 3.140 14.689 1.00 98.50 218 LYS A CA 1
ATOM 1630 C C . LYS A 1 218 ? -15.698 1.922 14.580 1.00 98.50 218 LYS A C 1
ATOM 1632 O O . LYS A 1 218 ? -16.737 1.873 15.226 1.00 98.50 218 LYS A O 1
ATOM 1637 N N . ALA A 1 219 ? -15.279 0.907 13.827 1.00 98.31 219 ALA A N 1
ATOM 1638 C CA . ALA A 1 219 ? -16.058 -0.307 13.614 1.00 98.31 219 ALA A CA 1
ATOM 1639 C C . ALA A 1 219 ? -16.345 -1.058 14.924 1.00 98.31 219 ALA A C 1
ATOM 1641 O O . ALA A 1 219 ? -17.425 -1.622 15.063 1.00 98.31 219 ALA A O 1
ATOM 1642 N N . SER A 1 220 ? -15.443 -1.012 15.911 1.00 97.94 220 SER A N 1
ATOM 1643 C CA . SER A 1 220 ? -15.708 -1.596 17.234 1.00 97.94 220 SER A CA 1
ATOM 1644 C C . SER A 1 220 ? -16.846 -0.898 17.993 1.00 97.94 220 SER A C 1
ATOM 1646 O O . SER A 1 220 ? -17.445 -1.498 18.881 1.00 97.94 220 SER A O 1
ATOM 1648 N N . GLN A 1 221 ? -17.164 0.350 17.636 1.00 97.62 221 GLN A N 1
ATOM 1649 C CA . GLN A 1 221 ? -18.216 1.164 18.249 1.00 97.62 221 GLN A CA 1
ATOM 1650 C C . GLN A 1 221 ? -19.513 1.171 17.427 1.00 97.6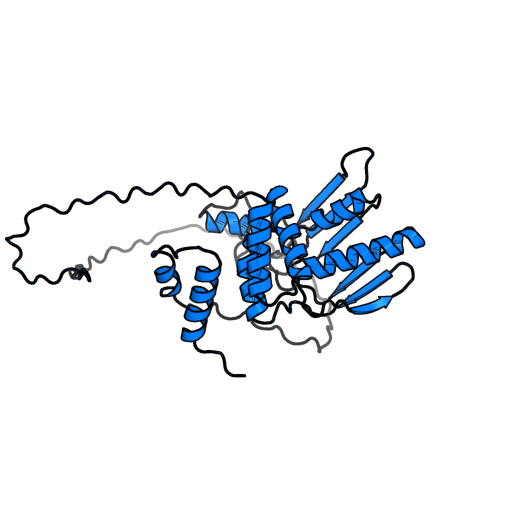2 221 GLN A C 1
ATOM 1652 O O . GLN A 1 221 ? -20.589 1.350 17.990 1.00 97.62 221 GLN A O 1
ATOM 1657 N N . THR A 1 222 ? -19.426 0.994 16.103 1.00 97.81 222 THR A N 1
ATOM 1658 C CA . THR A 1 222 ? -20.557 1.158 15.167 1.00 97.81 222 THR A CA 1
ATOM 1659 C C . THR A 1 222 ? -20.854 -0.072 14.304 1.00 97.81 222 THR A C 1
ATOM 1661 O O . THR A 1 222 ? -21.666 0.021 13.387 1.00 97.81 222 THR A O 1
ATOM 1664 N N . ALA A 1 223 ? -20.196 -1.208 14.558 1.00 95.88 223 ALA A N 1
ATOM 1665 C CA . ALA A 1 223 ? -20.184 -2.450 13.765 1.00 95.88 223 ALA A CA 1
ATOM 1666 C C . ALA A 1 223 ? -19.571 -2.332 12.355 1.00 95.88 223 ALA A C 1
ATOM 1668 O O . ALA A 1 223 ? -18.883 -3.244 11.899 1.00 95.88 223 ALA A O 1
ATOM 1669 N N . VAL A 1 224 ? -19.776 -1.208 11.668 1.00 98.06 224 VAL A N 1
ATOM 1670 C CA . VAL A 1 224 ? -19.218 -0.917 10.343 1.00 98.06 224 VAL A CA 1
ATOM 1671 C C . VAL A 1 224 ? -18.593 0.468 10.356 1.00 98.06 224 VAL A C 1
ATOM 1673 O O . VAL A 1 224 ? -19.156 1.400 10.933 1.00 98.06 224 VAL A O 1
ATOM 1676 N N . ALA A 1 225 ? -17.444 0.611 9.694 1.00 98.56 225 ALA A N 1
ATOM 1677 C CA . ALA A 1 225 ? -16.830 1.907 9.464 1.00 98.56 225 ALA A CA 1
ATOM 1678 C C . ALA A 1 225 ? -16.209 2.035 8.069 1.00 98.56 225 ALA A C 1
ATOM 1680 O O . ALA A 1 225 ? -15.825 1.048 7.443 1.00 98.56 225 ALA A O 1
ATOM 1681 N N . THR A 1 226 ? -16.091 3.269 7.581 1.00 98.62 226 THR A N 1
ATOM 1682 C CA . THR A 1 226 ? -15.457 3.586 6.294 1.00 98.62 226 THR A CA 1
ATOM 1683 C C . THR A 1 226 ? -14.548 4.799 6.428 1.00 98.62 226 THR A C 1
ATOM 1685 O O . THR A 1 226 ? -14.984 5.874 6.835 1.00 98.62 226 THR A O 1
ATOM 1688 N N . VAL A 1 227 ? -13.281 4.643 6.049 1.00 98.75 227 VAL A N 1
ATOM 1689 C CA . VAL A 1 227 ? -12.303 5.735 6.024 1.00 98.75 227 VAL A CA 1
ATOM 1690 C C . VAL A 1 227 ? -11.854 5.961 4.588 1.00 98.75 227 VAL A C 1
ATOM 1692 O O . VAL A 1 227 ? -11.377 5.040 3.929 1.00 98.75 227 VAL A O 1
ATOM 1695 N N . LEU A 1 228 ? -12.014 7.190 4.105 1.00 98.44 228 LEU A N 1
ATOM 1696 C CA . LEU A 1 228 ? -11.571 7.623 2.784 1.00 98.44 228 LEU A CA 1
ATOM 1697 C C . LEU A 1 228 ? -10.270 8.410 2.919 1.00 98.44 228 LEU A C 1
ATOM 1699 O O . LEU A 1 228 ? -10.179 9.306 3.755 1.00 98.44 228 LEU A O 1
ATOM 1703 N N . ILE A 1 229 ? -9.284 8.112 2.075 1.00 98.19 229 ILE A N 1
ATOM 1704 C CA . ILE A 1 229 ? -8.002 8.824 2.038 1.00 98.19 229 ILE A CA 1
ATOM 1705 C C . ILE A 1 229 ? -7.894 9.561 0.703 1.00 98.19 229 ILE A C 1
ATOM 1707 O O . ILE A 1 229 ? -8.047 8.956 -0.357 1.00 98.19 229 ILE A O 1
ATOM 1711 N N . ARG A 1 230 ? -7.586 10.858 0.746 1.00 96.50 230 ARG A N 1
ATOM 1712 C CA . ARG A 1 230 ? -7.204 11.666 -0.421 1.00 96.50 230 ARG A CA 1
ATOM 1713 C C . ARG A 1 230 ? -5.762 12.141 -0.297 1.00 96.50 230 ARG A C 1
ATOM 1715 O O . ARG A 1 230 ? -5.192 12.151 0.791 1.00 96.50 230 ARG A O 1
ATOM 1722 N N . GLU A 1 231 ? -5.184 12.536 -1.430 1.00 94.88 231 GLU A N 1
ATOM 1723 C CA . GLU A 1 231 ? -3.818 13.080 -1.493 1.00 94.88 231 GLU A CA 1
ATOM 1724 C C . GLU A 1 231 ? -2.782 12.100 -0.911 1.00 94.88 231 GLU A C 1
ATOM 1726 O O . GLU A 1 231 ? -1.882 12.483 -0.166 1.00 94.88 231 GLU A O 1
ATOM 1731 N N . CYS A 1 232 ? -2.933 10.813 -1.241 1.00 93.44 232 CYS A N 1
ATOM 1732 C CA . CYS A 1 232 ? -1.996 9.756 -0.873 1.00 93.44 232 CYS A CA 1
ATOM 1733 C C . CYS A 1 232 ? -1.151 9.314 -2.072 1.00 93.44 232 CYS A C 1
ATOM 1735 O O . CYS A 1 232 ? -1.599 9.342 -3.220 1.00 93.44 232 CYS A O 1
ATOM 1737 N N . ASN A 1 233 ? 0.080 8.888 -1.795 1.00 94.81 233 ASN A N 1
ATOM 1738 C CA . ASN A 1 233 ? 0.924 8.214 -2.777 1.00 94.81 233 ASN A CA 1
ATOM 1739 C C . ASN A 1 233 ? 0.703 6.691 -2.759 1.00 94.81 233 ASN A C 1
ATOM 1741 O O . ASN A 1 233 ? -0.199 6.179 -2.103 1.00 94.81 233 ASN A O 1
ATOM 1745 N N . HIS A 1 234 ? 1.534 5.952 -3.496 1.00 94.38 234 HIS A N 1
ATOM 1746 C CA . HIS A 1 234 ? 1.446 4.496 -3.622 1.00 94.38 234 HIS A CA 1
ATOM 1747 C C . HIS A 1 234 ? 1.355 3.778 -2.259 1.00 94.38 234 HIS A C 1
ATOM 1749 O O . HIS A 1 234 ? 2.175 4.023 -1.370 1.00 94.38 234 HIS A O 1
ATOM 1755 N N . ILE A 1 235 ? 0.367 2.883 -2.122 1.00 95.06 235 ILE A N 1
ATOM 1756 C CA . ILE A 1 235 ? 0.063 2.149 -0.878 1.00 95.06 235 ILE A CA 1
ATOM 1757 C C . ILE A 1 235 ? 0.640 0.726 -0.849 1.00 95.06 235 ILE A C 1
ATOM 1759 O O . ILE A 1 235 ? 0.449 0.013 0.123 1.00 95.06 235 ILE A O 1
ATOM 1763 N N . GLY A 1 236 ? 1.321 0.271 -1.902 1.00 94.06 236 GLY A N 1
ATOM 1764 C CA . GLY A 1 236 ? 1.832 -1.101 -1.942 1.00 94.06 236 GLY A CA 1
ATOM 1765 C C . GLY A 1 236 ? 0.729 -2.134 -2.181 1.00 94.06 236 GLY A C 1
ATOM 1766 O O . GLY A 1 236 ? -0.173 -1.913 -2.988 1.00 94.06 236 GLY A O 1
ATOM 1767 N N . ARG A 1 237 ? 0.844 -3.292 -1.526 1.00 95.69 237 ARG A N 1
ATOM 1768 C CA . ARG A 1 237 ? -0.059 -4.439 -1.691 1.00 95.69 237 ARG A CA 1
ATOM 1769 C C . ARG A 1 237 ? -1.310 -4.288 -0.817 1.00 95.69 237 ARG A C 1
ATOM 1771 O O . ARG A 1 237 ? -1.205 -4.313 0.408 1.00 95.69 237 ARG A O 1
ATOM 1778 N N . LEU A 1 238 ? -2.494 -4.201 -1.428 1.00 97.31 238 LEU A N 1
ATOM 1779 C CA . LEU A 1 238 ? -3.758 -3.974 -0.708 1.00 97.31 238 LEU A CA 1
ATOM 1780 C C . LEU A 1 238 ? -4.087 -5.113 0.264 1.00 97.31 238 LEU A C 1
ATOM 1782 O O . LEU A 1 238 ? -4.531 -4.868 1.389 1.00 97.31 238 LEU A O 1
ATOM 1786 N N . GLY A 1 239 ? -3.804 -6.354 -0.134 1.00 97.25 239 GLY A N 1
ATOM 1787 C CA . GLY A 1 239 ? -4.043 -7.543 0.675 1.00 97.25 239 GLY A CA 1
ATOM 1788 C C . GLY A 1 239 ? -3.298 -7.536 2.011 1.00 97.25 239 GLY A C 1
ATOM 1789 O O . GLY A 1 239 ? -3.718 -8.223 2.937 1.00 97.25 239 GLY A O 1
ATOM 1790 N N . ALA A 1 240 ? -2.234 -6.738 2.165 1.00 97.00 240 ALA A N 1
ATOM 1791 C CA . ALA A 1 240 ? -1.548 -6.582 3.447 1.00 97.00 240 ALA A CA 1
ATOM 1792 C C . ALA A 1 240 ? -2.432 -5.880 4.495 1.00 97.00 240 ALA A C 1
ATOM 1794 O O . ALA A 1 240 ? -2.361 -6.196 5.680 1.00 97.00 240 ALA A O 1
ATOM 1795 N N . TYR A 1 241 ? -3.281 -4.941 4.079 1.00 98.31 241 TYR A N 1
ATOM 1796 C CA . TYR A 1 241 ? -4.196 -4.221 4.973 1.00 98.31 241 TYR A CA 1
ATOM 1797 C C . TYR A 1 241 ? -5.450 -5.039 5.261 1.00 98.31 241 TYR A C 1
ATOM 1799 O O . TYR A 1 241 ? -5.849 -5.168 6.418 1.00 98.31 241 TYR A O 1
ATOM 1807 N N . ALA A 1 242 ? -6.006 -5.665 4.221 1.00 98.25 242 ALA A N 1
ATOM 1808 C CA . ALA A 1 242 ? -7.145 -6.566 4.346 1.00 98.25 242 ALA A CA 1
ATOM 1809 C C . ALA A 1 242 ? -6.836 -7.741 5.292 1.00 98.25 242 ALA A C 1
ATOM 1811 O O . ALA A 1 242 ? -7.636 -8.057 6.172 1.00 98.25 242 ALA A O 1
ATOM 1812 N N . LEU A 1 243 ? -5.635 -8.327 5.184 1.00 97.94 243 LEU A N 1
ATOM 1813 C CA . LEU A 1 243 ? -5.177 -9.385 6.085 1.00 97.94 243 LEU A CA 1
ATOM 1814 C C . LEU A 1 243 ? -5.063 -8.904 7.538 1.00 97.94 243 LEU A C 1
ATOM 1816 O O . LEU A 1 243 ? -5.492 -9.610 8.448 1.00 97.94 243 LEU A O 1
ATOM 1820 N N . ARG A 1 244 ? -4.508 -7.706 7.776 1.00 97.94 244 ARG A N 1
ATOM 1821 C CA . ARG A 1 244 ? -4.398 -7.126 9.129 1.00 97.94 244 ARG A CA 1
ATOM 1822 C C . ARG A 1 244 ? -5.768 -6.921 9.776 1.00 97.94 244 ARG A C 1
ATOM 1824 O O . ARG A 1 244 ? -5.920 -7.227 10.954 1.00 97.94 244 ARG A O 1
ATOM 1831 N N . ALA A 1 245 ? -6.755 -6.445 9.017 1.00 98.38 245 ALA A N 1
ATOM 1832 C CA . ALA A 1 245 ? -8.128 -6.306 9.499 1.00 98.38 245 ALA A CA 1
ATOM 1833 C C . ALA A 1 245 ? -8.752 -7.671 9.838 1.00 98.38 245 ALA A C 1
ATOM 1835 O O . ALA A 1 245 ? -9.277 -7.864 10.935 1.00 98.38 245 ALA A O 1
ATOM 1836 N N . ALA A 1 246 ? -8.613 -8.642 8.932 1.00 98.44 246 ALA A N 1
ATOM 1837 C CA . ALA A 1 246 ? -9.191 -9.971 9.093 1.00 98.44 246 ALA A CA 1
ATOM 1838 C C . ALA A 1 246 ? -8.582 -10.748 10.269 1.00 98.44 246 ALA A C 1
ATOM 1840 O O . ALA A 1 246 ? -9.314 -11.372 11.033 1.00 98.44 246 ALA A O 1
ATOM 1841 N N . ARG A 1 247 ? -7.267 -10.629 10.504 1.00 97.75 247 ARG A N 1
ATOM 1842 C CA . ARG A 1 247 ? -6.601 -11.189 11.699 1.00 97.75 247 ARG A CA 1
ATOM 1843 C C . ARG A 1 247 ? -7.114 -10.607 13.017 1.00 97.75 247 ARG A C 1
ATOM 1845 O O . ARG A 1 247 ? -6.951 -11.229 14.059 1.00 97.75 247 ARG A O 1
ATOM 1852 N N . ARG A 1 248 ? -7.729 -9.425 12.980 1.00 97.56 248 ARG A N 1
ATOM 1853 C CA . ARG A 1 248 ? -8.340 -8.760 14.140 1.00 97.56 248 ARG A CA 1
ATOM 1854 C C . ARG A 1 248 ? -9.848 -9.017 14.238 1.00 97.56 248 ARG A C 1
ATOM 1856 O O . ARG A 1 248 ? -10.510 -8.377 15.046 1.00 97.56 248 ARG A O 1
ATOM 1863 N N . GLY A 1 249 ? -10.387 -9.928 13.426 1.00 97.69 249 GLY A N 1
ATOM 1864 C CA . GLY A 1 249 ? -11.797 -10.317 13.459 1.00 97.69 249 GLY A CA 1
ATOM 1865 C C . GLY A 1 249 ? -12.731 -9.449 12.614 1.00 97.69 249 GLY A C 1
ATOM 1866 O O . GLY A 1 249 ? -13.943 -9.582 12.748 1.00 97.69 249 GLY A O 1
ATOM 1867 N N . TYR A 1 250 ? -12.207 -8.586 11.736 1.00 98.50 250 TYR A N 1
ATOM 1868 C CA . TYR A 1 250 ? -13.022 -7.693 10.905 1.00 98.50 250 TYR A CA 1
ATOM 1869 C C . TYR A 1 250 ? -12.996 -8.099 9.435 1.00 98.50 250 TYR A C 1
ATOM 1871 O O . TYR A 1 250 ? -11.931 -8.310 8.856 1.00 98.50 250 TYR A O 1
ATOM 1879 N N . ALA A 1 251 ? -14.167 -8.133 8.799 1.00 98.38 251 ALA A N 1
ATOM 1880 C CA . ALA A 1 251 ? -14.229 -8.108 7.344 1.00 98.38 251 ALA A CA 1
ATOM 1881 C C . ALA A 1 251 ? -13.755 -6.736 6.831 1.00 98.38 251 ALA A C 1
ATOM 1883 O O . ALA A 1 251 ? -14.059 -5.700 7.421 1.00 98.38 251 ALA A O 1
ATOM 1884 N N . CYS A 1 252 ? -13.001 -6.722 5.736 1.00 98.56 252 CYS A N 1
ATOM 1885 C CA . CYS A 1 252 ? -12.404 -5.518 5.174 1.00 98.56 252 CYS A CA 1
ATOM 1886 C C . CYS A 1 252 ? -12.521 -5.525 3.655 1.00 98.56 252 CYS A C 1
ATOM 1888 O O . CYS A 1 252 ? -12.142 -6.497 3.010 1.00 98.56 252 CYS A O 1
ATOM 1890 N N . LEU A 1 253 ? -12.998 -4.414 3.100 1.00 98.50 253 LEU A N 1
ATOM 1891 C CA . LEU A 1 253 ? -12.902 -4.086 1.684 1.00 98.50 253 LEU A CA 1
ATOM 1892 C C . LEU A 1 253 ? -12.014 -2.849 1.563 1.00 98.50 253 LEU A C 1
ATOM 1894 O O . LEU A 1 253 ? -12.281 -1.826 2.193 1.00 98.50 253 LEU A O 1
ATOM 1898 N N . ILE A 1 254 ? -10.973 -2.938 0.745 1.00 98.31 254 ILE A N 1
ATOM 1899 C CA . ILE A 1 254 ? -10.079 -1.824 0.436 1.00 98.31 254 ILE A CA 1
ATOM 1900 C C . ILE A 1 254 ? -9.918 -1.719 -1.076 1.00 98.31 254 ILE A C 1
ATOM 1902 O O . ILE A 1 254 ? -9.793 -2.721 -1.774 1.00 98.31 254 ILE A O 1
ATOM 1906 N N . GLY A 1 255 ? -9.909 -0.493 -1.585 1.00 97.12 255 GLY A N 1
ATOM 1907 C CA . GLY A 1 255 ? -9.658 -0.201 -2.988 1.00 97.12 255 GLY A CA 1
ATOM 1908 C C . GLY A 1 255 ? -8.886 1.100 -3.125 1.00 97.12 255 GLY A C 1
ATOM 1909 O O . GLY A 1 255 ? -8.899 1.942 -2.227 1.00 97.12 255 GLY A O 1
ATOM 1910 N N . ILE A 1 256 ? -8.203 1.259 -4.252 1.00 94.31 256 ILE A N 1
ATOM 1911 C CA . ILE A 1 256 ? -7.488 2.491 -4.579 1.00 94.31 256 ILE A CA 1
ATOM 1912 C C . ILE A 1 256 ? -7.609 2.785 -6.069 1.00 94.31 256 ILE A C 1
ATOM 1914 O O . ILE A 1 256 ? -7.602 1.879 -6.900 1.00 94.31 256 ILE A O 1
ATOM 1918 N N . ASN A 1 257 ? -7.673 4.064 -6.416 1.00 91.19 257 ASN A N 1
ATOM 1919 C CA . ASN A 1 257 ? -7.512 4.546 -7.779 1.00 91.19 257 ASN A CA 1
ATOM 1920 C C . ASN A 1 257 ? -6.157 5.252 -7.937 1.00 91.19 257 ASN A C 1
ATOM 1922 O O . ASN A 1 257 ? -5.647 5.871 -7.007 1.00 91.19 257 ASN A O 1
ATOM 1926 N N . SER A 1 258 ? -5.571 5.193 -9.135 1.00 79.38 258 SER A N 1
ATOM 1927 C CA . SER A 1 258 ? -4.326 5.911 -9.438 1.00 79.38 258 SER A CA 1
ATOM 1928 C C . SER A 1 258 ? -4.516 6.850 -10.633 1.00 79.38 258 SER A C 1
ATOM 1930 O O . SER A 1 258 ? -4.388 6.414 -11.778 1.00 79.38 258 SER A O 1
ATOM 1932 N N . PRO A 1 259 ? -4.794 8.148 -10.402 1.00 71.62 259 PRO A N 1
ATOM 1933 C CA . PRO A 1 259 ? -4.989 9.123 -11.481 1.00 71.62 259 PRO A CA 1
ATOM 1934 C C . PRO A 1 259 ? -3.757 9.316 -12.378 1.00 71.62 259 PRO A C 1
ATOM 1936 O O . PRO A 1 259 ? -3.899 9.665 -13.552 1.00 71.62 259 PRO A O 1
ATOM 1939 N N . ALA A 1 260 ? -2.560 9.092 -11.824 1.00 67.62 260 ALA A N 1
ATOM 1940 C CA . ALA A 1 260 ? -1.279 9.167 -12.527 1.00 67.62 260 ALA A CA 1
ATOM 1941 C C . ALA A 1 260 ? -0.940 7.874 -13.293 1.00 67.62 260 ALA A C 1
ATOM 1943 O O . ALA A 1 260 ? -0.163 7.900 -14.241 1.00 67.62 260 ALA A O 1
ATOM 1944 N N . GLY A 1 261 ? -1.540 6.743 -12.912 1.00 70.94 261 GLY A N 1
ATOM 1945 C CA . GLY A 1 261 ? -1.287 5.429 -13.496 1.00 70.94 261 GLY A CA 1
ATOM 1946 C C . GLY A 1 261 ? -2.222 5.075 -14.648 1.00 70.94 261 GLY A C 1
ATOM 1947 O O . GLY A 1 261 ? -2.648 3.929 -14.717 1.00 70.94 261 GLY A O 1
ATOM 1948 N N . ARG A 1 262 ? -2.590 6.025 -15.521 1.00 85.12 262 ARG A N 1
ATOM 1949 C CA . ARG A 1 262 ? -3.481 5.741 -16.663 1.00 85.12 262 ARG A CA 1
ATOM 1950 C C . ARG A 1 262 ? -2.768 4.808 -17.636 1.00 85.12 262 ARG A C 1
ATOM 1952 O O . ARG A 1 262 ? -1.944 5.251 -18.432 1.00 85.12 262 ARG A O 1
ATOM 1959 N N . CYS A 1 263 ? -3.067 3.522 -17.555 1.00 89.69 263 CYS A N 1
ATOM 1960 C CA . CYS A 1 263 ? -2.471 2.485 -18.396 1.00 89.69 263 CYS A CA 1
ATOM 1961 C C . CYS A 1 263 ? -3.479 1.428 -18.856 1.00 89.69 263 CYS A C 1
ATOM 1963 O O . CYS A 1 263 ? -3.095 0.508 -19.565 1.00 89.69 263 CYS A O 1
ATOM 1965 N N . VAL A 1 264 ? -4.755 1.573 -18.489 1.00 93.25 264 VAL A N 1
ATOM 1966 C CA . VAL A 1 264 ? -5.830 0.650 -18.856 1.00 93.25 264 VAL A CA 1
ATOM 1967 C C . VAL A 1 264 ? -6.804 1.360 -19.792 1.00 93.25 264 VAL A C 1
ATOM 1969 O O . VAL A 1 264 ? -7.275 2.468 -19.496 1.00 93.25 264 VAL A O 1
ATOM 1972 N N . ALA A 1 265 ? -7.095 0.728 -20.927 1.00 94.00 265 ALA A N 1
ATOM 1973 C CA . ALA A 1 265 ? -8.157 1.158 -21.822 1.00 94.00 265 ALA A CA 1
ATOM 1974 C C . ALA A 1 265 ? -9.519 0.694 -21.273 1.00 94.00 265 ALA A C 1
ATOM 1976 O O . ALA A 1 265 ? -9.646 -0.465 -20.868 1.00 94.00 265 ALA A O 1
ATOM 1977 N N . PRO A 1 266 ? -10.539 1.569 -21.208 1.00 93.88 266 PRO A N 1
ATOM 1978 C CA . PRO A 1 266 ? -11.912 1.139 -20.970 1.00 93.88 266 PRO A CA 1
ATOM 1979 C C . PRO A 1 266 ? -12.347 0.147 -22.043 1.00 93.88 266 PRO A C 1
ATOM 1981 O O . PRO A 1 266 ? -11.899 0.238 -23.186 1.00 93.88 266 PRO A O 1
ATOM 1984 N N . TRP A 1 267 ? -13.243 -0.772 -21.691 1.00 92.94 267 TRP A N 1
ATOM 1985 C CA . TRP A 1 267 ? -13.796 -1.703 -22.668 1.00 92.94 267 TRP A CA 1
ATOM 1986 C C . TRP A 1 267 ? -14.409 -0.940 -23.855 1.00 92.94 267 TRP A C 1
ATOM 1988 O O . TRP A 1 267 ? -15.160 0.016 -23.661 1.00 92.94 267 TRP A O 1
ATOM 1998 N N . GLY A 1 268 ? -14.040 -1.340 -25.075 1.00 93.50 268 GLY A N 1
ATOM 1999 C CA . GLY A 1 268 ? -14.422 -0.664 -26.321 1.00 93.50 268 GLY A CA 1
ATOM 2000 C C . GLY A 1 268 ? -13.549 0.538 -26.718 1.00 93.50 268 GLY A C 1
ATOM 2001 O O . GLY A 1 268 ? -13.750 1.092 -27.795 1.00 93.50 268 GLY A O 1
ATOM 2002 N N . GLY A 1 269 ? -12.581 0.946 -25.893 1.00 94.31 269 GLY A N 1
ATOM 2003 C CA . GLY A 1 269 ? -11.612 1.998 -26.208 1.00 94.31 269 GLY A CA 1
ATOM 2004 C C . GLY A 1 269 ? -10.206 1.459 -26.479 1.00 94.31 269 GLY A C 1
ATOM 2005 O O . GLY A 1 269 ? -9.879 0.334 -26.115 1.00 94.31 269 GLY A O 1
ATOM 2006 N N . ILE A 1 270 ? -9.355 2.299 -27.076 1.00 94.62 270 ILE A N 1
ATOM 2007 C CA . ILE A 1 270 ? -7.925 2.005 -27.317 1.00 94.62 270 ILE A CA 1
ATOM 2008 C C . ILE A 1 270 ? -6.983 2.920 -26.517 1.00 94.62 270 ILE A C 1
ATOM 2010 O O . ILE A 1 270 ? -5.797 2.640 -26.361 1.00 94.62 270 ILE A O 1
ATOM 2014 N N . ASP A 1 271 ? -7.517 4.011 -25.965 1.00 93.19 271 ASP A N 1
ATOM 2015 C CA . ASP A 1 271 ? -6.749 4.981 -25.192 1.00 93.19 271 ASP A CA 1
ATOM 2016 C C . ASP A 1 271 ? -6.630 4.579 -23.721 1.00 93.19 271 ASP A C 1
ATOM 2018 O O . ASP A 1 271 ? -7.609 4.213 -23.068 1.00 93.19 271 ASP A O 1
ATOM 2022 N N . ARG A 1 272 ? -5.449 4.813 -23.139 1.00 92.00 272 ARG A N 1
ATOM 2023 C CA . ARG A 1 272 ? -5.230 4.743 -21.687 1.00 92.00 272 ARG A CA 1
ATOM 2024 C C . ARG A 1 272 ? -6.095 5.782 -20.952 1.00 92.00 272 ARG A C 1
ATOM 2026 O O . ARG A 1 272 ? -5.836 6.984 -21.016 1.00 92.00 272 ARG A O 1
ATOM 2033 N N . ARG A 1 273 ? -7.120 5.347 -20.216 1.00 92.50 273 ARG A N 1
ATOM 2034 C CA . ARG A 1 273 ? -7.995 6.259 -19.442 1.00 92.50 273 ARG A CA 1
ATOM 2035 C C . ARG A 1 273 ? -8.103 5.885 -17.971 1.00 92.50 273 ARG A C 1
ATOM 2037 O O . ARG A 1 273 ? -8.220 6.784 -17.142 1.00 92.50 273 ARG A O 1
ATOM 2044 N N . MET A 1 274 ? -8.012 4.599 -17.643 1.00 92.00 274 MET A N 1
ATOM 2045 C CA . MET A 1 274 ? -8.157 4.089 -16.280 1.00 92.00 274 MET A CA 1
ATOM 2046 C C . MET A 1 274 ? -6.811 3.650 -15.701 1.00 92.00 274 MET A C 1
ATOM 2048 O O . MET A 1 274 ? -5.868 3.332 -16.432 1.00 92.00 274 MET A O 1
ATOM 2052 N N . GLY A 1 275 ? -6.725 3.641 -14.372 1.00 91.44 275 GLY A N 1
ATOM 2053 C CA . GLY A 1 275 ? -5.668 2.930 -13.663 1.00 91.44 275 GLY A CA 1
ATOM 2054 C C . GLY A 1 275 ? -5.973 1.439 -13.546 1.00 91.44 275 GLY A C 1
ATOM 2055 O O . GLY A 1 275 ? -7.072 0.988 -13.859 1.00 91.44 275 GLY A O 1
ATOM 2056 N N . THR A 1 276 ? -5.012 0.678 -13.025 1.00 90.12 276 THR A N 1
ATOM 2057 C CA . THR A 1 276 ? -5.191 -0.742 -12.667 1.00 90.12 276 THR A CA 1
ATOM 2058 C C . THR A 1 276 ? -6.165 -0.962 -11.501 1.00 90.12 276 THR A C 1
ATOM 2060 O O . THR A 1 276 ? -6.526 -2.108 -11.230 1.00 90.12 276 THR A O 1
ATOM 2063 N N . ASN A 1 277 ? -6.530 0.120 -10.799 1.00 92.94 277 ASN A N 1
ATOM 2064 C CA . ASN A 1 277 ? -7.571 0.247 -9.776 1.00 92.94 277 ASN A CA 1
ATOM 2065 C C . ASN A 1 277 ? -7.828 -1.046 -8.980 1.00 92.94 277 ASN A C 1
ATOM 2067 O O . ASN A 1 277 ? -8.868 -1.680 -9.178 1.00 92.94 277 ASN A O 1
ATOM 2071 N N . PRO A 1 278 ? -6.860 -1.505 -8.165 1.00 94.12 278 PRO A N 1
ATOM 2072 C CA . PRO A 1 278 ? -6.989 -2.770 -7.467 1.00 94.12 278 PRO A CA 1
ATOM 2073 C C . PRO A 1 278 ? -7.994 -2.695 -6.318 1.00 94.12 278 PRO A C 1
ATOM 2075 O O . PRO A 1 278 ? -8.254 -1.626 -5.755 1.00 94.12 278 PRO A O 1
ATOM 2078 N N . LEU A 1 279 ? -8.512 -3.868 -5.962 1.00 96.62 279 LEU A N 1
ATOM 2079 C CA . LEU A 1 279 ? -9.362 -4.100 -4.805 1.00 96.62 279 LEU A CA 1
ATOM 2080 C C . LEU A 1 279 ? -8.835 -5.303 -4.020 1.00 96.62 279 LEU A C 1
ATOM 2082 O O . LEU A 1 279 ? -8.352 -6.274 -4.606 1.00 96.62 279 LEU A O 1
ATOM 2086 N N . ALA A 1 280 ? -8.972 -5.256 -2.700 1.00 98.25 280 ALA A N 1
ATOM 2087 C CA . ALA A 1 280 ? -8.763 -6.413 -1.849 1.00 98.25 280 ALA A CA 1
ATOM 2088 C C . ALA A 1 280 ? -9.904 -6.581 -0.846 1.00 98.25 280 ALA A C 1
ATOM 2090 O O . ALA A 1 280 ? -10.454 -5.604 -0.333 1.00 98.25 280 ALA A O 1
ATOM 2091 N N . ILE A 1 281 ? -10.233 -7.838 -0.566 1.00 98.56 281 ILE A N 1
ATOM 2092 C CA . ILE A 1 281 ? -11.236 -8.248 0.413 1.00 98.56 281 ILE A CA 1
ATOM 2093 C C . ILE A 1 281 ? -10.564 -9.187 1.403 1.00 98.56 281 ILE A C 1
ATOM 2095 O O . ILE A 1 281 ? -9.941 -10.162 0.995 1.00 98.56 281 ILE A O 1
ATOM 2099 N N . GLY A 1 282 ? -10.694 -8.901 2.692 1.00 98.44 282 GLY A N 1
ATOM 2100 C CA . GLY A 1 282 ? -10.245 -9.758 3.783 1.00 98.44 282 GLY A CA 1
ATOM 2101 C C . GLY A 1 282 ? -11.431 -10.169 4.639 1.00 98.44 282 GLY A C 1
ATOM 2102 O O . GLY A 1 282 ? -12.247 -9.320 4.989 1.00 98.44 282 GLY A O 1
ATOM 2103 N N . ALA A 1 283 ? -11.531 -11.446 4.993 1.00 98.44 283 ALA A N 1
ATOM 2104 C CA . ALA A 1 283 ? -12.562 -11.946 5.893 1.00 98.44 283 ALA A CA 1
ATOM 2105 C C . ALA A 1 283 ? -11.957 -12.892 6.942 1.00 98.44 283 ALA A C 1
ATOM 2107 O O . ALA A 1 283 ? -11.147 -13.758 6.588 1.00 98.44 283 ALA A O 1
ATOM 2108 N N . PRO A 1 284 ? -12.323 -12.744 8.229 1.00 98.06 284 PRO A N 1
ATOM 2109 C CA . PRO A 1 284 ? -11.905 -13.684 9.258 1.00 98.06 284 PRO A CA 1
ATOM 2110 C C . PRO A 1 284 ? -12.513 -15.065 8.989 1.00 98.06 284 PRO A C 1
ATOM 2112 O O . PRO A 1 284 ? -13.645 -15.184 8.517 1.00 98.06 284 PRO A O 1
ATOM 2115 N N . THR A 1 285 ? -11.770 -16.115 9.321 1.00 97.56 285 THR A N 1
ATOM 2116 C CA . THR A 1 285 ? -12.269 -17.496 9.330 1.00 97.56 285 THR A CA 1
ATOM 2117 C C . THR A 1 285 ? -11.967 -18.126 10.694 1.00 97.56 285 THR A C 1
ATOM 2119 O O . THR A 1 285 ? -11.430 -17.465 11.581 1.00 97.56 285 THR A O 1
ATOM 2122 N N . ARG A 1 286 ? -12.310 -19.407 10.891 1.00 95.50 286 ARG A N 1
ATOM 2123 C CA . ARG A 1 286 ? -11.882 -20.155 12.090 1.00 95.50 286 ARG A CA 1
ATOM 2124 C C . ARG A 1 286 ? -10.377 -20.460 12.107 1.00 95.50 286 ARG A C 1
ATOM 2126 O O . ARG A 1 286 ? -9.858 -20.804 13.161 1.00 95.50 286 ARG A O 1
ATOM 2133 N N . GLY A 1 287 ? -9.711 -20.384 10.956 1.00 95.00 287 GLY A N 1
ATOM 2134 C CA . GLY A 1 287 ? -8.274 -20.597 10.799 1.00 95.00 287 GLY A CA 1
ATOM 2135 C C . GLY A 1 287 ? -7.631 -19.384 10.136 1.00 95.00 287 GLY A C 1
ATOM 2136 O O . GLY A 1 287 ? -7.842 -18.250 10.564 1.00 95.00 287 GLY A O 1
ATOM 2137 N N . GLU A 1 288 ? -6.867 -19.613 9.068 1.00 95.81 288 GLU A N 1
ATOM 2138 C CA . GLU A 1 288 ? -6.260 -18.516 8.314 1.00 95.81 288 GLU A CA 1
ATOM 2139 C C . GLU A 1 288 ? -7.325 -17.634 7.636 1.00 95.81 288 GLU A C 1
ATOM 2141 O O . GLU A 1 288 ? -8.285 -18.153 7.051 1.00 95.81 288 GLU A O 1
ATOM 2146 N N . PRO A 1 289 ? -7.181 -16.299 7.689 1.00 97.81 289 PRO A N 1
ATOM 2147 C CA . PRO A 1 289 ? -8.090 -15.395 7.001 1.00 97.81 289 PRO A CA 1
ATOM 2148 C C . PRO A 1 289 ? -8.156 -15.637 5.493 1.00 97.81 289 PRO A C 1
ATOM 2150 O O . PRO A 1 289 ? -7.143 -15.886 4.840 1.00 97.81 289 PRO A O 1
ATOM 2153 N N . LEU A 1 290 ? -9.346 -15.462 4.921 1.00 97.94 290 LEU A N 1
ATOM 2154 C CA . LEU A 1 290 ? -9.515 -15.416 3.475 1.00 97.94 290 LEU A CA 1
ATOM 2155 C C . LEU A 1 290 ? -9.144 -14.017 2.977 1.00 97.94 290 LEU A C 1
ATOM 2157 O O . LEU A 1 290 ? -9.678 -13.028 3.481 1.00 97.94 290 LEU A O 1
ATOM 2161 N N . VAL A 1 291 ? -8.250 -13.933 1.989 1.00 98.12 291 VAL A N 1
ATOM 2162 C CA . VAL A 1 291 ? -7.850 -12.667 1.362 1.00 98.12 291 VAL A CA 1
ATOM 2163 C C . VAL A 1 291 ? -7.872 -12.791 -0.159 1.00 98.12 291 VAL A C 1
ATOM 2165 O O . VAL A 1 291 ? -7.116 -13.568 -0.736 1.00 98.12 291 VAL A O 1
ATOM 2168 N N . LEU A 1 292 ? -8.713 -11.985 -0.802 1.00 97.75 292 LEU A N 1
ATOM 2169 C CA . LEU A 1 292 ? -8.661 -11.690 -2.232 1.00 97.75 292 LEU A CA 1
ATOM 2170 C C . LEU A 1 292 ? -7.883 -10.385 -2.417 1.00 97.75 292 LEU A C 1
ATOM 2172 O O . LEU A 1 292 ? -8.202 -9.403 -1.758 1.00 97.75 292 LEU A O 1
ATOM 2176 N N . ASP A 1 293 ? -6.898 -10.352 -3.310 1.00 96.31 293 ASP A N 1
ATOM 2177 C CA . ASP A 1 293 ? -6.150 -9.141 -3.673 1.00 96.31 293 ASP A CA 1
ATOM 2178 C C . ASP A 1 293 ? -5.882 -9.156 -5.178 1.00 96.31 293 ASP A C 1
ATOM 2180 O O . ASP A 1 293 ? -5.147 -10.012 -5.679 1.00 96.31 293 ASP A O 1
ATOM 2184 N N . MET A 1 294 ? -6.534 -8.256 -5.914 1.00 94.75 294 MET A N 1
ATOM 2185 C CA . MET A 1 294 ? -6.506 -8.263 -7.372 1.00 94.75 294 MET A CA 1
ATOM 2186 C C . MET A 1 294 ? -6.515 -6.859 -7.968 1.00 94.75 294 MET A C 1
ATOM 2188 O O . MET A 1 294 ? -7.096 -5.917 -7.434 1.00 94.75 294 MET A O 1
ATOM 2192 N N . THR A 1 295 ? -5.903 -6.732 -9.142 1.00 92.31 295 THR A N 1
ATOM 2193 C CA . THR A 1 295 ? -6.157 -5.597 -10.032 1.00 92.31 295 THR A CA 1
ATOM 2194 C C . THR A 1 295 ? -7.468 -5.808 -10.790 1.00 92.31 295 THR A C 1
ATOM 2196 O O . THR A 1 295 ? -7.871 -6.943 -11.026 1.00 92.31 295 THR A O 1
ATOM 2199 N N . THR A 1 296 ? -8.120 -4.720 -11.201 1.00 93.31 296 THR A N 1
ATOM 2200 C CA . THR A 1 296 ? -9.275 -4.767 -12.116 1.00 93.31 296 THR A CA 1
ATOM 2201 C C . THR A 1 296 ? -8.872 -4.852 -13.591 1.00 93.31 296 THR A C 1
ATOM 2203 O O . THR A 1 296 ? -9.726 -5.015 -14.456 1.00 93.31 296 THR A O 1
ATOM 2206 N N . SER A 1 297 ? -7.574 -4.761 -13.892 1.00 91.62 297 SER A N 1
ATOM 2207 C CA . SER A 1 297 ? -7.022 -4.994 -15.229 1.00 91.62 297 SER A CA 1
ATOM 2208 C C . SER A 1 297 ? -6.651 -6.464 -15.441 1.00 91.62 297 SER A C 1
ATOM 2210 O O . SER A 1 297 ? -6.464 -7.202 -14.477 1.00 91.62 297 SER A O 1
ATOM 2212 N N . VAL A 1 298 ? -6.487 -6.880 -16.702 1.00 91.25 298 VAL A N 1
ATOM 2213 C CA . VAL A 1 298 ? -6.077 -8.255 -17.063 1.00 91.25 298 VAL A CA 1
ATOM 2214 C C . VAL A 1 298 ? -4.759 -8.651 -16.385 1.00 91.25 298 VAL A C 1
ATOM 2216 O O . VAL A 1 298 ? -4.568 -9.804 -15.999 1.00 91.25 298 VAL A O 1
ATOM 2219 N N . VAL A 1 299 ? -3.850 -7.690 -16.197 1.00 88.06 299 VAL A N 1
ATOM 2220 C CA . VAL A 1 299 ? -2.563 -7.906 -15.542 1.00 88.06 299 VAL A CA 1
ATOM 2221 C C . VAL A 1 299 ? -2.103 -6.664 -14.783 1.00 88.06 299 VAL A C 1
ATOM 2223 O O . VAL A 1 299 ? -2.217 -5.538 -15.253 1.00 88.06 299 VAL A O 1
ATOM 2226 N N . ALA A 1 300 ? -1.487 -6.862 -13.616 1.00 85.69 300 ALA A N 1
ATOM 2227 C CA . ALA A 1 300 ? -0.842 -5.772 -12.895 1.00 85.69 300 ALA A CA 1
ATOM 2228 C C . ALA A 1 300 ? 0.315 -5.158 -13.711 1.00 85.69 300 ALA A C 1
ATOM 2230 O O . ALA A 1 300 ? 1.219 -5.871 -14.151 1.00 85.69 300 ALA A O 1
ATOM 2231 N N . GLU A 1 301 ? 0.365 -3.825 -13.801 1.00 85.06 301 GLU A N 1
ATOM 2232 C CA . GLU A 1 301 ? 1.445 -3.066 -14.466 1.00 85.06 301 GLU A CA 1
ATOM 2233 C C . GLU A 1 301 ? 2.846 -3.515 -14.015 1.00 85.06 301 GLU A C 1
ATOM 2235 O O . GLU A 1 301 ? 3.757 -3.676 -14.825 1.00 85.06 301 GLU A O 1
ATOM 2240 N N . GLY A 1 302 ? 3.008 -3.820 -12.725 1.00 80.88 302 GLY A N 1
ATOM 2241 C CA . GLY A 1 302 ? 4.277 -4.300 -12.187 1.00 80.88 302 GLY A CA 1
ATOM 2242 C C . GLY A 1 302 ? 4.747 -5.631 -12.787 1.00 80.88 302 GLY A C 1
ATOM 2243 O O . GLY A 1 302 ? 5.953 -5.834 -12.909 1.00 80.88 302 GLY A O 1
ATOM 2244 N N . LYS A 1 303 ? 3.832 -6.520 -13.193 1.00 83.31 303 LYS A N 1
ATOM 2245 C CA . LYS A 1 303 ? 4.171 -7.803 -13.833 1.00 83.31 303 LYS A CA 1
ATOM 2246 C C . LYS A 1 303 ? 4.648 -7.588 -15.269 1.00 83.31 303 LYS A C 1
ATOM 2248 O O . LYS A 1 303 ? 5.645 -8.187 -15.663 1.00 83.31 303 LYS A O 1
ATOM 2253 N N . VAL A 1 304 ? 4.013 -6.665 -15.995 1.00 88.06 304 VAL A N 1
ATOM 2254 C CA . VAL A 1 304 ? 4.467 -6.222 -17.325 1.00 88.06 304 VAL A CA 1
ATOM 2255 C C . VAL A 1 304 ? 5.868 -5.615 -17.234 1.00 88.06 304 VAL A C 1
ATOM 2257 O O . VAL A 1 304 ? 6.751 -5.990 -17.998 1.00 88.06 304 VAL A O 1
ATOM 2260 N N . ARG A 1 305 ? 6.128 -4.759 -16.235 1.00 83.81 305 ARG A N 1
ATOM 2261 C CA . ARG A 1 305 ? 7.462 -4.177 -16.010 1.00 83.81 305 ARG A CA 1
ATOM 2262 C C . ARG A 1 305 ? 8.532 -5.232 -15.708 1.00 83.81 305 ARG A C 1
ATOM 2264 O O . ARG A 1 305 ? 9.657 -5.114 -16.185 1.00 83.81 305 ARG A O 1
ATOM 2271 N N . VAL A 1 306 ? 8.198 -6.268 -14.933 1.00 82.19 306 VAL A N 1
ATOM 2272 C CA . VAL A 1 306 ? 9.119 -7.389 -14.668 1.00 82.19 306 VAL A CA 1
ATOM 2273 C C . VAL A 1 306 ? 9.454 -8.147 -15.955 1.00 82.19 306 VAL A C 1
ATOM 2275 O O . VAL A 1 306 ? 10.628 -8.429 -16.182 1.00 82.19 306 VAL A O 1
ATOM 2278 N N . LEU A 1 307 ? 8.464 -8.451 -16.802 1.00 86.12 307 LEU A N 1
ATOM 2279 C CA . LEU A 1 307 ? 8.690 -9.115 -18.094 1.00 86.12 307 LEU A CA 1
ATOM 2280 C C . LEU A 1 307 ? 9.527 -8.242 -19.036 1.00 86.12 307 LEU A C 1
ATOM 2282 O O . LEU A 1 307 ? 10.516 -8.717 -19.592 1.00 86.12 307 LEU A O 1
ATOM 2286 N N . HIS A 1 308 ? 9.228 -6.943 -19.099 1.00 86.38 308 HIS A N 1
ATOM 2287 C CA . HIS A 1 308 ? 10.005 -5.976 -19.870 1.00 86.38 308 HIS A CA 1
ATOM 2288 C C . HIS A 1 308 ? 11.481 -5.942 -19.442 1.00 86.38 308 HIS A C 1
ATOM 2290 O O . HIS A 1 308 ? 12.371 -6.019 -20.285 1.00 86.38 308 HIS A O 1
ATOM 2296 N N . HIS A 1 309 ? 11.769 -5.906 -18.135 1.00 80.25 309 HIS A N 1
ATOM 2297 C CA . HIS A 1 309 ? 13.148 -5.955 -17.629 1.00 80.25 309 HIS A CA 1
ATOM 2298 C C . HIS A 1 309 ? 13.860 -7.283 -17.918 1.00 80.25 309 HIS A C 1
ATOM 2300 O O . HIS A 1 309 ? 15.085 -7.305 -18.024 1.00 80.25 309 HIS A O 1
ATOM 2306 N N . LYS A 1 310 ? 13.112 -8.385 -18.039 1.00 82.88 310 LYS A N 1
ATOM 2307 C CA . LYS A 1 310 ? 13.642 -9.694 -18.443 1.00 82.88 310 LYS A CA 1
ATOM 2308 C C . LYS A 1 310 ? 13.809 -9.831 -19.961 1.00 82.88 310 LYS A C 1
ATOM 2310 O O . LYS A 1 310 ? 14.363 -10.835 -20.396 1.00 82.88 310 LYS A O 1
ATOM 2315 N N . GLY A 1 311 ? 13.337 -8.863 -20.752 1.00 88.44 311 GLY A N 1
ATOM 2316 C CA . GLY A 1 311 ? 13.289 -8.970 -22.212 1.00 88.44 311 GLY A CA 1
ATOM 2317 C C . GLY A 1 311 ? 12.364 -10.090 -22.693 1.00 88.44 311 GLY A C 1
ATOM 2318 O O . GLY A 1 311 ? 12.665 -10.733 -23.692 1.00 88.44 311 GLY A O 1
ATOM 2319 N N . GLN A 1 312 ? 11.298 -10.371 -21.941 1.00 91.31 312 GLN A N 1
ATOM 2320 C CA . GLN A 1 312 ? 10.317 -11.413 -22.241 1.00 91.31 312 GLN A CA 1
ATOM 2321 C C . GLN A 1 312 ? 9.005 -10.789 -22.718 1.00 91.31 312 GLN A C 1
ATOM 2323 O O . GLN A 1 312 ? 8.592 -9.749 -22.197 1.00 91.31 312 GLN A O 1
ATOM 2328 N N . ASP A 1 313 ? 8.340 -11.459 -23.658 1.00 90.31 313 ASP A N 1
ATOM 2329 C CA . ASP A 1 313 ? 7.021 -11.060 -24.145 1.00 90.31 313 ASP A CA 1
ATOM 2330 C C . ASP A 1 313 ? 5.932 -11.294 -23.089 1.00 90.31 313 ASP A C 1
ATOM 2332 O O . ASP A 1 313 ? 6.062 -12.128 -22.183 1.00 90.31 313 ASP A O 1
ATOM 2336 N N . VAL A 1 314 ? 4.839 -10.537 -23.203 1.00 91.69 314 VAL A N 1
ATOM 2337 C CA . VAL A 1 314 ? 3.627 -10.796 -22.423 1.00 91.69 314 VAL A CA 1
ATOM 2338 C C . VAL A 1 314 ? 2.845 -11.958 -23.046 1.00 91.69 314 VAL A C 1
ATOM 2340 O O . VAL A 1 314 ? 2.831 -12.101 -24.266 1.00 91.69 314 VAL A O 1
ATOM 2343 N N . PRO A 1 315 ? 2.199 -12.814 -22.241 1.00 88.62 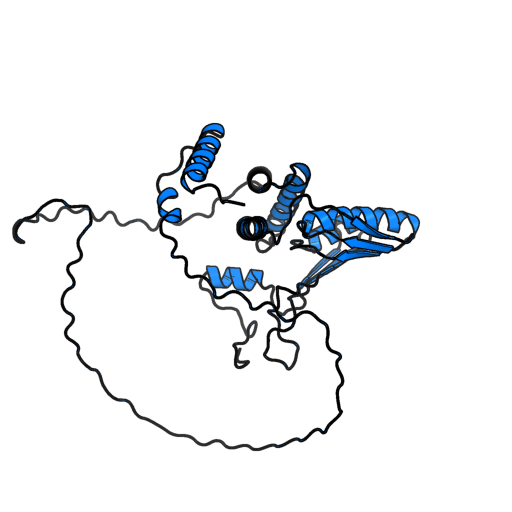315 PRO A N 1
ATOM 2344 C CA . PRO A 1 315 ? 1.349 -13.868 -22.772 1.00 88.62 315 PRO A CA 1
ATOM 2345 C C . PRO A 1 315 ? 0.012 -13.299 -23.268 1.00 88.62 315 PRO A C 1
ATOM 2347 O O . PRO A 1 315 ? -0.659 -12.576 -22.533 1.00 88.62 315 PRO A O 1
ATOM 2350 N N . GLY A 1 316 ? -0.407 -13.707 -24.468 1.00 85.81 316 GLY A N 1
ATOM 2351 C CA . GLY A 1 316 ? -1.708 -13.351 -25.045 1.00 85.81 316 GLY A CA 1
ATOM 2352 C C . GLY A 1 316 ? -1.939 -11.841 -25.161 1.00 85.81 316 GLY A C 1
ATOM 2353 O O . GLY A 1 316 ? -0.997 -11.055 -25.216 1.00 85.81 316 GLY A O 1
ATOM 2354 N N . ASP A 1 317 ? -3.208 -11.442 -25.128 1.00 89.19 317 ASP A N 1
ATOM 2355 C CA . ASP A 1 317 ? -3.646 -10.074 -25.437 1.00 89.19 317 ASP A CA 1
ATOM 2356 C C . ASP A 1 317 ? -3.678 -9.175 -24.185 1.00 89.19 317 ASP A C 1
ATOM 2358 O O . ASP A 1 317 ? -4.655 -8.485 -23.891 1.00 89.19 317 ASP A O 1
ATOM 2362 N N . TRP A 1 318 ? -2.622 -9.228 -23.368 1.00 92.56 318 TRP A N 1
ATOM 2363 C CA . TRP A 1 318 ? -2.523 -8.417 -22.143 1.00 92.56 318 TRP A CA 1
ATOM 2364 C C . TRP A 1 318 ? -2.401 -6.922 -22.414 1.00 92.56 318 TRP A C 1
ATOM 2366 O O . TRP A 1 318 ? -2.749 -6.106 -21.557 1.00 92.56 318 TRP A O 1
ATOM 2376 N N . LEU A 1 319 ? -1.832 -6.576 -23.562 1.00 93.44 319 LEU A N 1
ATOM 2377 C CA . LEU A 1 319 ? -1.518 -5.220 -23.964 1.00 93.44 319 LEU A CA 1
ATOM 2378 C C . LEU A 1 319 ? -2.170 -4.946 -25.313 1.00 93.44 319 LEU A C 1
ATOM 2380 O O . LEU A 1 319 ? -2.507 -5.866 -26.042 1.00 93.44 319 LEU A O 1
ATOM 2384 N N . ILE A 1 320 ? -2.340 -3.665 -25.613 1.00 93.44 320 ILE A N 1
ATOM 2385 C CA . ILE A 1 320 ? -2.665 -3.184 -26.949 1.00 93.44 320 ILE A CA 1
ATOM 2386 C C . ILE A 1 320 ? -1.720 -2.033 -27.285 1.00 93.44 320 ILE A C 1
ATOM 2388 O O . ILE A 1 320 ? -1.303 -1.273 -26.400 1.00 93.44 320 ILE A O 1
ATOM 2392 N N . ASP A 1 321 ? -1.370 -1.900 -28.557 1.00 92.00 321 ASP A N 1
ATOM 2393 C CA . ASP A 1 321 ? -0.596 -0.775 -29.060 1.00 92.00 321 ASP A CA 1
ATOM 2394 C C . ASP A 1 321 ? -1.463 0.483 -29.270 1.00 92.00 321 ASP A C 1
ATOM 2396 O O . ASP A 1 321 ? -2.669 0.509 -29.024 1.00 92.00 321 ASP A O 1
ATOM 2400 N N . HIS A 1 322 ? -0.837 1.566 -29.735 1.00 91.88 322 HIS A N 1
ATOM 2401 C CA . HIS A 1 322 ? -1.512 2.843 -30.001 1.00 91.88 322 HIS A CA 1
ATOM 2402 C C . HIS A 1 322 ? -2.598 2.775 -31.091 1.00 91.88 322 HIS A C 1
ATOM 2404 O O . HIS A 1 322 ? -3.378 3.714 -31.220 1.00 91.88 322 HIS A O 1
ATOM 2410 N N . ALA A 1 323 ? -2.629 1.710 -31.895 1.00 94.56 323 ALA A N 1
ATOM 2411 C CA . ALA A 1 323 ? -3.651 1.460 -32.904 1.00 94.56 323 ALA A CA 1
ATOM 2412 C C . ALA A 1 323 ? -4.700 0.438 -32.426 1.00 94.56 323 ALA A C 1
ATOM 2414 O O . ALA A 1 323 ? -5.569 0.056 -33.207 1.00 94.56 323 ALA A O 1
ATOM 2415 N N . GLY A 1 324 ? -4.627 -0.011 -31.167 1.00 92.25 324 GLY A N 1
ATOM 2416 C CA . GLY A 1 324 ? -5.540 -0.993 -30.589 1.00 92.25 324 GLY A CA 1
ATOM 2417 C C . GLY A 1 324 ? -5.249 -2.441 -30.982 1.00 92.25 324 GLY A C 1
ATOM 2418 O O . GLY A 1 324 ? -6.119 -3.290 -30.800 1.00 92.25 324 GLY A O 1
ATOM 2419 N N . ARG A 1 325 ? -4.068 -2.738 -31.538 1.00 92.75 325 ARG A N 1
ATOM 2420 C CA . ARG A 1 325 ? -3.672 -4.115 -31.875 1.00 92.75 325 ARG A CA 1
ATOM 2421 C C . ARG A 1 325 ? -3.049 -4.800 -30.652 1.00 92.75 325 ARG A C 1
ATOM 2423 O O . ARG A 1 325 ? -2.231 -4.136 -30.014 1.00 92.75 325 ARG A O 1
ATOM 2430 N N . PRO A 1 326 ? -3.410 -6.059 -30.338 1.00 91.00 326 PRO A N 1
ATOM 2431 C CA . PRO A 1 326 ? -2.762 -6.844 -29.284 1.00 91.00 326 PRO A CA 1
ATOM 2432 C C . PRO A 1 326 ? -1.245 -6.989 -29.461 1.00 91.00 326 PRO A C 1
ATOM 2434 O O . PRO A 1 326 ? -0.800 -7.086 -30.631 1.00 91.00 326 PRO A O 1
#

Sequence (326 aa):
MAGLPRSRFALAARQAARRVGLQPARPLLRAVRRWPCRADPGFPQGPSSDEGLSVPAGAVRTEQRGGAVSHAGAANPMETGRRRARRVHCRGCRRTGRLADVQPACPLVPLSVATFTMPVLSAPELERISHQLLVGLGMPEDEARLTAEVLVESNLAGHDSHGVIRLPQYAQYIHSGQIKPGAAFEVLRETPATAVVSGHGNLGHILTLKALELALKKASQTAVATVLIRECNHIGRLGAYALRAARRGYACLIGINSPAGRCVAPWGGIDRRMGTNPLAIGAPTRGEPLVLDMTTSVVAEGKVRVLHHKGQDVPGDWLIDHAGRP

Secondary structure (DSSP, 8-state):
-PPPPHHHHHHHHHHHHHHTT----TTHHHHTT-----PPPPPPPPPPS-S---------------------------------------TT------TT---S------------PPPP--HHHHHHHHHHHHHHTT--HHHHHHHHHHHHHHHHTT-GGGTGGGHHHHHHHHHTTSS-TT---EEEEE-SSEEEEE-TT--HHHHHHHHHHHHHHHHHHHS--EEEEES------THHHHHHHHHTT--EEEE---TT---BPPTT--S--B----EEEEE--SSSPEEEEE-SSSS-HHHHHHHHHHT-PPSSSS---TTS--

Foldseek 3Di:
DDDDDPVVVVVVVVVVCVVVVHDDDVPVVVVVVDDDPPDDPDDDDDDDDDDDDDDDDDDDDDDDDDDDDDDDDDDDDDDDDDDDDDDDDPPPDPDDDDPPPDDPDDPPPPPPPPPPPDDDDDLVRQLVVQLVLCVVLVAPSVVSNLLSNLQSVCVVVVNPLLHPVCSVVVSVCSVVVLADHPADFDFPDDDLAETETERQNHEQQVNLVVQLVVNVVSCVVVVHHYYHYPNYDDNGFPQVSQQVQQVVQDKDKDKDFDQPQQADADVVGQGRDGHQTKMKIWHHDPDRIDIDTGGPAPDDPSVVVVCVVVVHDDPDPSHADSVRHD

pLDDT: mean 73.47, std 29.28, range [22.53, 98.75]